Protein AF-M6G9Y7-F1 (afdb_monomer_lite)

Sequence (191 aa):
MKKIIELLIQGSPKQAFKDLWAASFPLTLGGLISSIMTGLDAIYLSHLSPNALNAITISSPYIGIVMSISAGLGTAISNSISRSTKSHHLRKELFASMTLTSIAMVVIGFLSYYSVEFIINSVGLHEDKSLKPILPYFEDYWYYLIPGQLLLVMFTVLLQILVAFGDTKINLILFKVCCINIILNPIFILG

Organism: NCBI:txid1001590

Structure (mmCIF, N/CA/C/O backbone):
data_AF-M6G9Y7-F1
#
_entry.id   AF-M6G9Y7-F1
#
loop_
_atom_site.group_PDB
_atom_site.id
_atom_site.type_symbol
_atom_site.label_atom_id
_atom_site.label_alt_id
_atom_site.label_comp_id
_atom_site.label_asym_id
_atom_site.label_entity_id
_atom_site.label_seq_id
_atom_site.pdbx_PDB_ins_code
_atom_site.Cartn_x
_atom_site.Cartn_y
_atom_site.Cartn_z
_atom_site.occupancy
_atom_site.B_iso_or_equiv
_atom_site.auth_seq_id
_atom_site.auth_comp_id
_atom_site.auth_asym_id
_atom_site.auth_atom_id
_atom_site.pdbx_PDB_model_num
ATOM 1 N N . MET A 1 1 ? -13.353 -10.391 19.517 1.00 54.94 1 MET A N 1
ATOM 2 C CA . MET A 1 1 ? -12.225 -10.612 20.454 1.00 54.94 1 MET A CA 1
ATOM 3 C C . MET A 1 1 ? -12.649 -10.740 21.916 1.00 54.94 1 MET A C 1
ATOM 5 O O . MET A 1 1 ? -12.393 -11.799 22.464 1.00 54.94 1 MET A O 1
ATOM 9 N N . LYS A 1 2 ? -13.337 -9.766 22.542 1.00 51.88 2 LYS A N 1
ATOM 10 C CA . LYS A 1 2 ? -13.750 -9.869 23.967 1.00 51.88 2 LYS A CA 1
ATOM 11 C C . LYS A 1 2 ? -14.479 -11.176 24.331 1.00 51.88 2 LYS A C 1
ATOM 13 O O . LYS A 1 2 ? -14.060 -11.854 25.254 1.00 51.88 2 LYS A O 1
ATOM 18 N N . LYS A 1 3 ? -15.467 -11.585 23.528 1.00 58.62 3 LYS A N 1
ATOM 19 C CA . LYS A 1 3 ? -16.227 -12.833 23.723 1.00 58.62 3 LYS A CA 1
ATOM 20 C C . LYS A 1 3 ? -15.370 -14.110 23.641 1.00 58.62 3 LYS A C 1
ATOM 22 O O . LYS A 1 3 ? -15.604 -15.056 24.373 1.00 58.62 3 LYS A O 1
ATOM 27 N N . ILE A 1 4 ? -14.353 -14.128 22.775 1.00 57.25 4 ILE A N 1
ATOM 28 C CA . ILE A 1 4 ? -13.439 -15.275 22.612 1.00 57.25 4 ILE A CA 1
ATOM 29 C C . ILE A 1 4 ? -12.509 -15.382 23.829 1.00 57.25 4 ILE A C 1
ATOM 31 O O . ILE A 1 4 ? -12.271 -16.476 24.328 1.00 57.25 4 ILE A O 1
ATOM 35 N N . ILE A 1 5 ? -12.031 -14.241 24.336 1.00 60.47 5 ILE A N 1
ATOM 36 C CA . ILE A 1 5 ? -11.210 -14.170 25.552 1.00 60.47 5 ILE A CA 1
ATOM 37 C C . ILE A 1 5 ? -12.025 -14.628 26.771 1.00 60.47 5 ILE A C 1
ATOM 39 O O . ILE A 1 5 ? -11.538 -15.429 27.560 1.00 60.47 5 ILE A O 1
ATOM 43 N N . GLU A 1 6 ? -13.287 -14.204 26.886 1.00 59.59 6 GLU A N 1
ATOM 44 C CA . GLU A 1 6 ? -14.199 -14.671 27.940 1.00 59.59 6 GLU A CA 1
ATOM 45 C C . GLU A 1 6 ? -14.453 -16.187 27.869 1.00 59.59 6 GLU A C 1
ATOM 47 O O . GLU A 1 6 ? -14.408 -16.852 28.899 1.00 59.59 6 GLU A O 1
ATOM 52 N N . LEU A 1 7 ? -14.635 -16.762 26.673 1.00 56.84 7 LEU A N 1
ATOM 53 C CA . LEU A 1 7 ? -14.837 -18.209 26.494 1.00 56.84 7 LEU A CA 1
ATOM 54 C C . LEU A 1 7 ? -13.589 -19.047 26.827 1.00 56.84 7 LEU A C 1
ATOM 56 O O . LEU A 1 7 ? -13.723 -20.163 27.341 1.00 56.84 7 LEU A O 1
ATOM 60 N N . LEU A 1 8 ? -12.390 -18.514 26.561 1.00 58.16 8 LEU A N 1
ATOM 61 C CA . LEU A 1 8 ? -11.115 -19.135 26.941 1.00 58.16 8 LEU A CA 1
ATOM 62 C C . LEU A 1 8 ? -10.896 -19.097 28.460 1.00 58.16 8 LEU A C 1
ATOM 64 O O . LEU A 1 8 ? -10.417 -20.077 29.024 1.00 58.16 8 LEU A O 1
ATOM 68 N N . ILE A 1 9 ? -11.297 -18.008 29.122 1.00 63.25 9 ILE A N 1
ATOM 69 C CA . ILE A 1 9 ? -11.225 -17.864 30.585 1.00 63.25 9 ILE A CA 1
ATOM 70 C C . ILE A 1 9 ? -12.285 -18.736 31.285 1.00 63.25 9 ILE A C 1
ATOM 72 O O . ILE A 1 9 ? -12.017 -19.288 32.348 1.00 63.25 9 ILE A O 1
ATOM 76 N N . GLN A 1 10 ? -13.467 -18.917 30.685 1.00 68.81 10 GLN A N 1
ATOM 77 C CA . GLN A 1 10 ? -14.566 -19.729 31.234 1.00 68.81 10 GLN A CA 1
ATOM 78 C C . GLN A 1 10 ? -14.436 -21.245 30.974 1.00 68.81 10 GLN A C 1
ATOM 80 O O . GLN A 1 10 ? -15.342 -22.001 31.316 1.00 68.81 10 GLN A O 1
ATOM 85 N N . GLY A 1 11 ? -13.332 -21.720 30.383 1.00 58.44 11 GLY A N 1
ATOM 86 C CA . GLY A 1 11 ? -13.066 -23.158 30.249 1.00 58.44 11 GLY A CA 1
ATOM 87 C C . GLY A 1 11 ? -13.883 -23.877 29.167 1.00 58.44 11 GLY A C 1
ATOM 88 O O . GLY A 1 11 ? -14.097 -25.084 29.267 1.00 58.44 11 GLY A O 1
ATOM 89 N N . SER A 1 12 ? -14.306 -23.179 28.104 1.00 68.25 12 SER A N 1
ATOM 90 C CA . SER A 1 12 ? -15.025 -23.770 26.955 1.00 68.25 12 SER A CA 1
ATOM 91 C C . SER A 1 12 ? -14.171 -23.798 25.665 1.00 68.25 12 SER A C 1
ATOM 93 O O . SER A 1 12 ? -14.537 -23.212 24.640 1.00 68.25 12 SER A O 1
ATOM 95 N N . PRO A 1 13 ? -13.020 -24.506 25.655 1.00 73.31 13 PRO A N 1
ATOM 96 C CA . PRO A 1 13 ? -12.017 -24.422 24.586 1.00 73.31 13 PRO A CA 1
ATOM 97 C C . PRO A 1 13 ? -12.552 -24.832 23.208 1.00 73.31 13 PRO A C 1
ATOM 99 O O . PRO A 1 13 ? -12.151 -24.255 22.200 1.00 73.31 13 PRO A O 1
ATOM 102 N N . LYS A 1 14 ? -13.512 -25.767 23.142 1.00 77.38 14 LYS A N 1
ATOM 103 C CA . LYS A 1 14 ? -14.169 -26.157 21.879 1.00 77.38 14 LYS A CA 1
ATOM 104 C C . LYS A 1 14 ? -14.931 -25.001 21.225 1.00 77.38 14 LYS A C 1
ATOM 106 O O . LYS A 1 14 ? -14.929 -24.890 20.002 1.00 77.38 14 LYS A O 1
ATOM 111 N N . GLN A 1 15 ? -15.584 -24.155 22.021 1.00 75.94 15 GLN A N 1
ATOM 112 C CA . GLN A 1 15 ? -16.396 -23.050 21.512 1.00 75.94 15 GLN A CA 1
ATOM 113 C C . GLN A 1 15 ? -15.514 -21.878 21.083 1.00 75.94 15 GLN A C 1
ATOM 115 O O . GLN A 1 15 ? -15.695 -21.345 19.992 1.00 75.94 15 GLN A O 1
ATOM 120 N N . ALA A 1 16 ? -14.482 -21.569 21.875 1.00 76.50 16 ALA A N 1
ATOM 121 C CA . ALA A 1 16 ? -13.452 -20.608 21.495 1.00 76.50 16 ALA A CA 1
ATOM 122 C C . ALA A 1 16 ? -12.720 -21.018 20.204 1.00 76.50 16 ALA A C 1
ATOM 124 O O . ALA A 1 16 ? -12.514 -20.177 19.332 1.00 76.50 16 ALA A O 1
ATOM 125 N N . PHE A 1 17 ? -12.381 -22.304 20.043 1.00 82.44 17 PHE A N 1
ATOM 126 C CA . PHE A 1 17 ? -11.767 -22.823 18.817 1.00 82.44 17 PHE A CA 1
ATOM 127 C C . PHE A 1 17 ? -12.696 -22.685 17.605 1.00 82.44 17 PHE A C 1
ATOM 129 O O . PHE A 1 17 ? -12.258 -22.246 16.546 1.00 82.44 17 PHE A O 1
ATOM 136 N N . LYS A 1 18 ? -13.986 -23.010 17.759 1.00 82.31 18 LYS A N 1
ATOM 137 C CA . LYS A 1 18 ? -14.981 -22.857 16.688 1.00 82.31 18 LYS A CA 1
ATOM 138 C C . LYS A 1 18 ? -15.143 -21.394 16.264 1.00 82.31 18 LYS A C 1
ATOM 140 O O . LYS A 1 18 ? -15.180 -21.121 15.068 1.00 82.31 18 LYS A O 1
ATOM 145 N N . ASP A 1 19 ? -15.197 -20.469 17.220 1.00 77.62 19 ASP A N 1
ATOM 146 C CA . ASP A 1 19 ? -15.319 -19.031 16.949 1.00 77.62 19 ASP A CA 1
ATOM 147 C C . ASP A 1 19 ? -14.047 -18.460 16.301 1.00 77.62 19 ASP A C 1
ATOM 149 O O . ASP A 1 19 ? -14.135 -17.657 15.371 1.00 77.62 19 ASP A O 1
ATOM 153 N N . LEU A 1 20 ? -12.864 -18.903 16.745 1.00 81.00 20 LEU A N 1
ATOM 154 C CA . LEU A 1 20 ? -11.585 -18.584 16.103 1.00 81.00 20 LEU A CA 1
ATOM 155 C C . LEU A 1 20 ? -11.550 -19.094 14.666 1.00 81.00 20 LEU A C 1
ATOM 157 O O . LEU A 1 20 ? -11.252 -18.325 13.761 1.00 81.00 20 LEU A O 1
ATOM 161 N N . TRP A 1 21 ? -11.912 -20.356 14.436 1.00 83.62 21 TRP A N 1
ATOM 162 C CA . TRP A 1 21 ? -11.929 -20.935 13.095 1.00 83.62 21 TRP A CA 1
ATOM 163 C C . TRP A 1 21 ? -12.908 -20.204 12.174 1.00 83.62 21 TRP A C 1
ATOM 165 O O . TRP A 1 21 ? -12.560 -19.866 11.046 1.00 83.62 21 TRP A O 1
ATOM 175 N N . ALA A 1 22 ? -14.114 -19.900 12.662 1.00 79.62 22 ALA A N 1
ATOM 176 C CA . ALA A 1 22 ? -15.118 -19.159 11.904 1.00 79.62 22 ALA A CA 1
ATOM 177 C C . ALA A 1 22 ? -14.670 -17.728 11.555 1.00 79.62 22 ALA A C 1
ATOM 179 O O . ALA A 1 22 ? -15.073 -17.208 10.517 1.00 79.62 22 ALA A O 1
ATOM 180 N N . ALA A 1 23 ? -13.836 -17.099 12.390 1.00 75.06 23 ALA A N 1
ATOM 181 C CA . ALA A 1 23 ? -13.287 -15.768 12.134 1.00 75.06 23 ALA A CA 1
ATOM 182 C C . ALA A 1 23 ? -12.028 -15.794 11.246 1.00 75.06 23 ALA A C 1
ATOM 184 O O . ALA A 1 23 ? -11.875 -14.948 10.366 1.00 75.06 23 ALA A O 1
ATOM 185 N N . SER A 1 24 ? -11.128 -16.754 11.462 1.00 77.56 24 SER A N 1
ATOM 186 C CA . SER A 1 24 ? -9.853 -16.863 10.748 1.00 77.56 24 SER A CA 1
ATOM 187 C C . SER A 1 24 ? -10.012 -17.444 9.347 1.00 77.56 24 SER A C 1
ATOM 189 O O . SER A 1 24 ? -9.332 -16.991 8.434 1.00 77.56 24 SER A O 1
ATOM 191 N N . PHE A 1 25 ? -10.923 -18.400 9.144 1.00 81.62 25 PHE A N 1
ATOM 192 C CA . PHE A 1 25 ? -11.089 -19.062 7.848 1.00 81.62 25 PHE A CA 1
ATOM 193 C C . PHE A 1 25 ? -11.440 -18.086 6.707 1.00 81.62 25 PHE A C 1
ATOM 195 O O . PHE A 1 25 ? -10.743 -18.113 5.692 1.00 81.62 25 PHE A O 1
ATOM 202 N N . PRO A 1 26 ? -12.422 -17.169 6.849 1.00 77.88 26 PRO A N 1
ATOM 203 C CA . PRO A 1 26 ? -12.709 -16.176 5.814 1.00 77.88 26 PRO A CA 1
ATOM 204 C C . PRO A 1 26 ? -11.535 -15.228 5.560 1.00 77.88 26 PRO A C 1
ATOM 206 O O . PRO A 1 26 ? -11.274 -14.871 4.414 1.00 77.88 26 PRO A O 1
ATOM 209 N N . LEU A 1 27 ? -10.814 -14.839 6.617 1.00 77.38 27 LEU A N 1
ATOM 210 C CA . LEU A 1 27 ? -9.670 -13.933 6.519 1.00 77.38 27 LEU A CA 1
ATOM 211 C C . LEU A 1 27 ? -8.528 -14.572 5.720 1.00 77.38 27 LEU A C 1
ATOM 213 O O . LEU A 1 27 ? -8.004 -13.966 4.788 1.00 77.38 27 LEU A O 1
ATOM 217 N N . THR A 1 28 ? -8.174 -15.813 6.056 1.00 83.44 28 THR A N 1
ATOM 218 C CA . THR A 1 28 ? -7.141 -16.572 5.344 1.00 83.44 28 THR A CA 1
ATOM 219 C C . THR A 1 28 ? -7.553 -16.846 3.902 1.00 83.44 28 THR A C 1
ATOM 221 O O . THR A 1 28 ? -6.743 -16.659 3.000 1.00 83.44 28 THR A O 1
ATOM 224 N N . LEU A 1 29 ? -8.811 -17.233 3.664 1.00 81.69 29 LEU A N 1
ATOM 225 C CA . LEU A 1 29 ? -9.318 -17.478 2.314 1.00 81.69 29 LEU A CA 1
ATOM 226 C C . LEU A 1 29 ? -9.278 -16.208 1.453 1.00 81.69 29 LEU A C 1
ATOM 228 O O . LEU A 1 29 ? -8.850 -16.269 0.304 1.00 81.69 29 LEU A O 1
ATOM 232 N N . GLY A 1 30 ? -9.659 -15.057 2.013 1.00 79.06 30 GLY A N 1
ATOM 233 C CA . GLY A 1 30 ? -9.548 -13.765 1.335 1.00 79.06 30 GLY A CA 1
ATOM 234 C C . GLY A 1 30 ? -8.102 -13.423 0.968 1.00 79.06 30 GLY A C 1
ATOM 235 O O . GLY A 1 30 ? -7.840 -13.020 -0.163 1.00 79.06 30 GLY A O 1
ATOM 236 N N . GLY A 1 31 ? -7.158 -13.662 1.884 1.00 83.75 31 GLY A N 1
ATOM 237 C CA . GLY A 1 31 ? -5.727 -13.503 1.614 1.00 83.75 31 GLY A CA 1
ATOM 238 C C . GLY A 1 31 ? -5.235 -14.405 0.479 1.00 83.75 31 GLY A C 1
ATOM 239 O O . GLY A 1 31 ? -4.568 -13.926 -0.431 1.00 83.75 31 GLY A O 1
ATOM 240 N N . LEU A 1 32 ? -5.628 -15.684 0.481 1.00 82.62 32 LEU A N 1
ATOM 241 C CA . LEU A 1 32 ? -5.270 -16.636 -0.577 1.00 82.62 32 LEU A CA 1
ATOM 242 C C . LEU A 1 32 ? -5.816 -16.214 -1.943 1.00 82.62 32 LEU A C 1
ATOM 244 O O . LEU A 1 32 ? -5.074 -16.216 -2.921 1.00 82.62 32 LEU A O 1
ATOM 248 N N . ILE A 1 33 ? -7.092 -15.822 -2.010 1.00 81.81 33 ILE A N 1
ATOM 249 C CA . ILE A 1 33 ? -7.707 -15.332 -3.251 1.00 81.81 33 ILE A CA 1
ATOM 250 C C . ILE A 1 33 ? -6.960 -14.094 -3.748 1.00 81.81 33 ILE A C 1
ATOM 252 O O . ILE A 1 33 ? -6.601 -14.038 -4.920 1.00 81.81 33 ILE A O 1
ATOM 256 N N . SER A 1 34 ? -6.665 -13.141 -2.859 1.00 80.81 34 SER A N 1
ATOM 257 C CA . SER A 1 34 ? -5.896 -11.945 -3.207 1.00 80.81 34 SER A CA 1
ATOM 258 C C . SER A 1 34 ? -4.516 -12.298 -3.763 1.00 80.81 34 SER A C 1
ATOM 260 O O . SER A 1 34 ? -4.127 -11.750 -4.788 1.00 80.81 34 SER A O 1
ATOM 262 N N . SER A 1 35 ? -3.790 -13.230 -3.138 1.00 83.81 35 SER A N 1
ATOM 263 C CA . SER A 1 35 ? -2.478 -13.668 -3.626 1.00 83.81 35 SER A CA 1
ATOM 264 C C . SER A 1 35 ? -2.558 -14.341 -4.997 1.00 83.81 35 SER A C 1
ATOM 266 O O . SER A 1 35 ? -1.695 -14.100 -5.839 1.00 83.81 35 SER A O 1
ATOM 268 N N . ILE A 1 36 ? -3.596 -15.149 -5.246 1.00 85.12 36 ILE A N 1
ATOM 269 C CA . ILE A 1 36 ? -3.826 -15.762 -6.562 1.00 85.12 36 ILE A CA 1
ATOM 270 C C . ILE A 1 36 ? -4.098 -14.679 -7.609 1.00 85.12 36 ILE A C 1
ATOM 272 O O . ILE A 1 36 ? -3.495 -14.720 -8.677 1.00 85.12 36 ILE A O 1
ATOM 276 N N . MET A 1 37 ? -4.959 -13.703 -7.305 1.00 81.62 37 MET A N 1
ATOM 277 C CA . MET A 1 37 ? -5.270 -12.602 -8.227 1.00 81.62 37 MET A CA 1
ATOM 278 C C . MET A 1 37 ? -4.017 -11.802 -8.583 1.00 81.62 37 MET A C 1
ATOM 280 O O . MET A 1 37 ? -3.717 -11.641 -9.760 1.00 81.62 37 MET A O 1
ATOM 284 N N . THR A 1 38 ? -3.218 -11.410 -7.589 1.00 82.75 38 THR A N 1
ATOM 285 C CA . THR A 1 38 ? -1.959 -10.693 -7.833 1.00 82.75 38 THR A CA 1
ATOM 286 C C . THR A 1 38 ? -0.970 -11.521 -8.659 1.00 82.75 38 THR A C 1
ATOM 288 O O . THR A 1 38 ? -0.269 -10.978 -9.510 1.00 82.75 38 THR A O 1
ATOM 291 N N . GLY A 1 39 ? -0.922 -12.841 -8.449 1.00 84.06 39 GLY A N 1
ATOM 292 C CA . GLY A 1 39 ? -0.116 -13.741 -9.274 1.00 84.06 39 GLY A CA 1
ATOM 293 C C . GLY A 1 39 ? -0.584 -13.787 -10.731 1.00 84.06 39 GLY A C 1
ATOM 294 O O . GLY A 1 39 ? 0.242 -13.735 -11.638 1.00 84.06 39 GLY A O 1
ATOM 295 N N . LEU A 1 40 ? -1.897 -13.841 -10.963 1.00 83.62 40 LEU A N 1
ATOM 296 C CA . LEU A 1 40 ? -2.466 -13.800 -12.312 1.00 83.62 40 LEU A CA 1
ATOM 297 C C . LEU A 1 40 ? -2.186 -12.465 -13.005 1.00 83.62 40 LEU A C 1
ATOM 299 O O . LEU A 1 40 ? -1.767 -12.476 -14.159 1.00 83.62 40 LEU A O 1
ATOM 303 N N . ASP A 1 41 ? -2.339 -11.340 -12.305 1.00 81.75 41 ASP A N 1
ATOM 304 C CA . ASP A 1 41 ? -2.031 -10.011 -12.849 1.00 81.75 41 ASP A CA 1
ATOM 305 C C . ASP A 1 41 ? -0.562 -9.924 -13.289 1.00 81.75 41 ASP A C 1
ATOM 307 O O . ASP A 1 41 ? -0.259 -9.462 -14.390 1.00 81.75 41 ASP A O 1
ATOM 311 N N . ALA A 1 42 ? 0.354 -10.439 -12.462 1.00 83.00 42 ALA A N 1
ATOM 312 C CA . ALA A 1 42 ? 1.775 -10.493 -12.785 1.00 83.00 42 ALA A CA 1
ATOM 313 C C . ALA A 1 42 ? 2.065 -11.392 -13.997 1.00 83.00 42 ALA A C 1
ATOM 315 O O . ALA A 1 42 ? 2.872 -11.021 -14.848 1.00 83.00 42 ALA A O 1
ATOM 316 N N . ILE A 1 43 ? 1.397 -12.546 -14.108 1.00 84.56 43 ILE A N 1
ATOM 317 C CA . ILE A 1 43 ? 1.529 -13.445 -15.264 1.00 84.56 43 ILE A CA 1
ATOM 318 C C . ILE A 1 43 ? 1.044 -12.746 -16.535 1.00 84.56 43 ILE A C 1
ATOM 320 O O . ILE A 1 43 ? 1.786 -12.702 -17.517 1.00 84.56 43 ILE A O 1
ATOM 324 N N . TYR A 1 44 ? -0.154 -12.160 -16.527 1.00 82.62 44 TYR A N 1
ATOM 325 C CA . TYR A 1 44 ? -0.680 -11.465 -17.701 1.00 82.62 44 TYR A CA 1
ATOM 326 C C . TYR A 1 44 ? 0.221 -10.301 -18.121 1.00 82.62 44 TYR A C 1
ATOM 328 O O . TYR A 1 44 ? 0.558 -10.180 -19.300 1.00 82.62 44 TYR A O 1
ATOM 336 N N . LEU A 1 45 ? 0.700 -9.507 -17.162 1.00 83.12 45 LEU A N 1
ATOM 337 C CA . LEU A 1 45 ? 1.639 -8.427 -17.444 1.00 83.12 45 LEU A CA 1
ATOM 338 C C . LEU A 1 45 ? 2.979 -8.941 -17.990 1.00 83.12 45 LEU A C 1
ATOM 340 O O . LEU A 1 45 ? 3.538 -8.333 -18.901 1.00 83.12 45 LEU A O 1
ATOM 344 N N . SER A 1 46 ? 3.476 -10.077 -17.488 1.00 83.69 46 SER A N 1
ATOM 345 C CA . SER A 1 46 ? 4.712 -10.698 -17.982 1.00 83.69 46 SER A CA 1
ATOM 346 C C . SER A 1 46 ? 4.617 -11.112 -19.452 1.00 83.69 46 SER A C 1
ATOM 348 O O . SER A 1 46 ? 5.604 -11.012 -20.180 1.00 83.69 46 SER A O 1
ATOM 350 N N . HIS A 1 47 ? 3.427 -11.534 -19.895 1.00 83.75 47 HIS A N 1
ATOM 351 C CA . HIS A 1 47 ? 3.167 -11.890 -21.287 1.00 83.75 47 HIS A CA 1
ATOM 352 C C . HIS A 1 47 ? 3.087 -10.661 -22.201 1.00 83.75 47 HIS A C 1
ATOM 354 O O . HIS A 1 47 ? 3.459 -10.761 -23.368 1.00 83.75 47 HIS A O 1
ATOM 360 N N . LEU A 1 48 ? 2.632 -9.515 -21.683 1.00 83.56 48 LEU A N 1
ATOM 361 C CA . LEU A 1 48 ? 2.565 -8.247 -22.419 1.00 83.56 48 LEU A CA 1
ATOM 362 C C . LEU A 1 48 ? 3.941 -7.580 -22.538 1.00 83.56 48 LEU A C 1
ATOM 364 O O . LEU A 1 48 ? 4.350 -7.184 -23.628 1.00 83.56 48 LEU A O 1
ATOM 368 N N . SER A 1 49 ? 4.659 -7.440 -21.421 1.00 86.44 49 SER A N 1
ATOM 369 C CA . SER A 1 49 ? 5.992 -6.837 -21.384 1.00 86.44 49 SER A CA 1
ATOM 370 C C . SER A 1 49 ? 6.770 -7.288 -20.140 1.00 86.44 49 SER A C 1
ATOM 372 O O . SER A 1 49 ? 6.472 -6.844 -19.025 1.00 86.44 49 SER A O 1
ATOM 374 N N . PRO A 1 50 ? 7.836 -8.097 -20.303 1.00 88.25 50 PRO A N 1
ATOM 375 C CA . PRO A 1 50 ? 8.732 -8.453 -19.202 1.00 88.25 50 PRO A CA 1
ATOM 376 C C . PRO A 1 50 ? 9.359 -7.228 -18.519 1.00 88.25 50 PRO A C 1
ATOM 378 O O . PRO A 1 50 ? 9.568 -7.224 -17.308 1.00 88.25 50 PRO A O 1
ATOM 381 N N . ASN A 1 51 ? 9.608 -6.154 -19.279 1.00 89.25 51 ASN A N 1
ATOM 382 C CA . ASN A 1 51 ? 10.152 -4.908 -18.738 1.00 89.25 51 ASN A CA 1
ATOM 383 C C . ASN A 1 51 ? 9.138 -4.186 -17.839 1.00 89.25 51 ASN A C 1
ATOM 385 O O . ASN A 1 51 ? 9.529 -3.652 -16.802 1.00 89.25 51 ASN A O 1
ATOM 389 N N . ALA A 1 52 ? 7.845 -4.219 -18.181 1.00 87.06 52 ALA A N 1
ATOM 390 C CA . ALA A 1 52 ? 6.792 -3.655 -17.336 1.00 87.06 52 ALA A CA 1
ATOM 391 C C . ALA A 1 52 ? 6.643 -4.434 -16.019 1.00 87.06 52 ALA A C 1
ATOM 393 O O . ALA A 1 52 ? 6.532 -3.830 -14.952 1.00 87.06 52 ALA A O 1
ATOM 394 N N . LEU A 1 53 ? 6.720 -5.770 -16.062 1.00 89.81 53 LEU A N 1
ATOM 395 C CA . LEU A 1 53 ? 6.716 -6.585 -14.842 1.00 89.81 53 LEU A CA 1
ATOM 396 C C . LEU A 1 53 ? 7.917 -6.262 -13.936 1.00 89.81 53 LEU A C 1
ATOM 398 O O . LEU A 1 53 ? 7.768 -6.135 -12.716 1.00 89.81 53 LEU A O 1
ATOM 402 N N . ASN A 1 54 ? 9.106 -6.110 -14.521 1.00 91.06 54 ASN A N 1
ATOM 403 C CA . ASN A 1 54 ? 10.305 -5.762 -13.763 1.00 91.06 54 ASN A CA 1
ATOM 404 C C . ASN A 1 54 ? 10.183 -4.377 -13.116 1.00 91.06 54 ASN A C 1
ATOM 406 O O . ASN A 1 54 ? 10.563 -4.225 -11.956 1.00 91.06 54 ASN A O 1
ATOM 410 N N . ALA A 1 55 ? 9.594 -3.397 -13.809 1.00 91.50 55 ALA A N 1
ATOM 411 C CA . ALA A 1 55 ? 9.316 -2.078 -13.244 1.00 91.50 55 ALA A CA 1
ATOM 412 C C . ALA A 1 55 ? 8.441 -2.167 -11.978 1.00 91.50 55 ALA A C 1
ATOM 414 O O . ALA A 1 55 ? 8.824 -1.638 -10.933 1.00 91.50 55 ALA A O 1
ATOM 415 N N . ILE A 1 56 ? 7.331 -2.916 -12.023 1.00 90.75 56 ILE A N 1
ATOM 416 C CA . ILE A 1 56 ? 6.466 -3.132 -10.847 1.00 90.75 56 ILE A CA 1
ATOM 417 C C . ILE A 1 56 ? 7.228 -3.830 -9.717 1.00 90.75 56 ILE A C 1
ATOM 419 O O . ILE A 1 56 ? 7.099 -3.458 -8.547 1.00 90.75 56 ILE A O 1
ATOM 423 N N . THR A 1 57 ? 8.039 -4.832 -10.057 1.00 91.06 57 THR A N 1
ATOM 424 C CA . THR A 1 57 ? 8.832 -5.587 -9.079 1.00 91.06 57 THR A CA 1
ATOM 425 C C . THR A 1 57 ? 9.822 -4.677 -8.352 1.00 91.06 57 THR A C 1
ATOM 427 O O . THR A 1 57 ? 9.911 -4.739 -7.124 1.00 91.06 57 THR A O 1
ATOM 430 N N . ILE A 1 58 ? 10.496 -3.779 -9.077 1.00 92.31 58 ILE A N 1
ATOM 431 C CA . ILE A 1 58 ? 11.412 -2.782 -8.504 1.00 92.31 58 ILE A CA 1
ATOM 432 C C . ILE A 1 58 ? 10.664 -1.815 -7.572 1.00 92.31 58 ILE A C 1
ATOM 434 O O . ILE A 1 58 ? 11.179 -1.465 -6.510 1.00 92.31 58 ILE A O 1
ATOM 438 N N . SER A 1 59 ? 9.433 -1.420 -7.908 1.00 92.94 59 SER A N 1
ATOM 439 C CA . SER A 1 59 ? 8.609 -0.551 -7.053 1.00 92.94 59 SER A CA 1
ATOM 440 C C . SER A 1 59 ? 8.006 -1.259 -5.829 1.00 92.94 59 SER A C 1
ATOM 442 O O . SER A 1 59 ? 7.548 -0.594 -4.897 1.00 92.94 59 SER A O 1
ATOM 444 N N . SER A 1 60 ? 7.979 -2.593 -5.799 1.00 90.81 60 SER A N 1
ATOM 445 C CA . SER A 1 60 ? 7.262 -3.361 -4.771 1.00 90.81 60 SER A CA 1
ATOM 446 C C . SER A 1 60 ? 7.717 -3.125 -3.318 1.00 90.81 60 SER A C 1
ATOM 448 O O . SER A 1 60 ? 6.834 -3.028 -2.457 1.00 90.81 60 SER A O 1
ATOM 450 N N . PRO A 1 61 ? 9.017 -2.941 -2.985 1.00 92.12 61 PRO A N 1
ATOM 451 C CA . PRO A 1 61 ? 9.425 -2.674 -1.604 1.00 92.12 61 PRO A CA 1
ATOM 452 C C . PRO A 1 61 ? 8.854 -1.350 -1.095 1.00 92.12 61 PRO A C 1
ATOM 454 O O . PRO A 1 61 ? 8.383 -1.253 0.038 1.00 92.12 61 PRO A O 1
ATOM 457 N N . TYR A 1 62 ? 8.839 -0.342 -1.966 1.00 93.62 62 TYR A N 1
ATOM 458 C CA . TYR A 1 62 ? 8.275 0.966 -1.677 1.00 93.62 62 TYR A CA 1
ATOM 459 C C . TYR A 1 62 ? 6.757 0.880 -1.432 1.00 93.62 62 TYR A C 1
ATOM 461 O O . TYR A 1 62 ? 6.263 1.378 -0.417 1.00 93.62 62 TYR A O 1
ATOM 469 N N . ILE A 1 63 ? 6.028 0.152 -2.286 1.00 92.75 63 ILE A N 1
ATOM 470 C CA . ILE A 1 63 ? 4.590 -0.111 -2.096 1.00 92.75 63 ILE A CA 1
ATOM 471 C C . ILE A 1 63 ? 4.341 -0.811 -0.751 1.00 92.75 63 ILE A C 1
ATOM 473 O O . ILE A 1 63 ? 3.425 -0.434 -0.018 1.00 92.75 63 ILE A O 1
ATOM 477 N N . GLY A 1 64 ? 5.176 -1.788 -0.388 1.00 91.75 64 GLY A N 1
ATOM 478 C CA . GLY A 1 64 ? 5.083 -2.501 0.889 1.00 91.75 64 GLY A CA 1
ATOM 479 C C . GLY A 1 64 ? 5.230 -1.588 2.113 1.00 91.75 64 GLY A C 1
ATOM 480 O O . GLY A 1 64 ? 4.491 -1.742 3.093 1.00 91.75 64 GLY A O 1
ATOM 481 N N . ILE A 1 65 ? 6.126 -0.598 2.053 1.00 94.31 65 ILE A N 1
ATOM 482 C CA . ILE A 1 65 ? 6.297 0.406 3.118 1.00 94.31 65 ILE A CA 1
ATOM 483 C C . ILE A 1 65 ? 5.022 1.244 3.267 1.00 94.31 65 ILE A C 1
ATOM 485 O O . ILE A 1 65 ? 4.493 1.373 4.375 1.00 94.31 65 ILE A O 1
ATOM 489 N N . VAL A 1 66 ? 4.487 1.766 2.161 1.00 94.69 66 VAL A N 1
ATOM 490 C CA . VAL A 1 66 ? 3.267 2.592 2.172 1.00 94.69 66 VAL A CA 1
ATOM 491 C C . VAL A 1 66 ? 2.063 1.798 2.684 1.00 94.69 66 VAL A C 1
ATOM 493 O O . VAL A 1 66 ? 1.314 2.292 3.531 1.00 94.69 66 VAL A O 1
ATOM 496 N N . MET A 1 67 ? 1.913 0.548 2.242 1.00 92.12 67 MET A N 1
ATOM 497 C CA . MET A 1 67 ? 0.871 -0.368 2.718 1.00 92.12 67 MET A CA 1
ATOM 498 C C . MET A 1 67 ? 0.966 -0.606 4.228 1.00 92.12 67 MET A C 1
ATOM 500 O O . MET A 1 67 ? -0.045 -0.548 4.929 1.00 92.12 67 MET A O 1
ATOM 504 N N . SER A 1 68 ? 2.178 -0.811 4.747 1.00 94.19 68 SER A N 1
ATOM 505 C CA . SER A 1 68 ? 2.412 -1.025 6.181 1.00 94.19 68 SER A CA 1
ATOM 506 C C . SER A 1 68 ? 2.017 0.200 7.011 1.00 94.19 68 SER A C 1
ATOM 508 O O . SER A 1 68 ? 1.336 0.070 8.032 1.00 94.19 68 SER A O 1
ATOM 510 N N . ILE A 1 69 ? 2.382 1.401 6.549 1.00 94.69 69 ILE A N 1
ATOM 511 C CA . ILE A 1 69 ? 2.006 2.668 7.194 1.00 94.69 69 ILE A CA 1
ATOM 512 C C . ILE A 1 69 ? 0.485 2.850 7.168 1.00 94.69 69 ILE A C 1
ATOM 514 O O . ILE A 1 69 ? -0.119 3.174 8.192 1.00 94.69 69 ILE A O 1
ATOM 518 N N . SER A 1 70 ? -0.143 2.611 6.016 1.00 93.81 70 SER A N 1
ATOM 519 C CA . SER A 1 70 ? -1.590 2.743 5.845 1.00 93.81 70 SER A CA 1
ATOM 520 C C . SER A 1 70 ? -2.372 1.795 6.757 1.00 93.81 70 SER A C 1
ATOM 522 O O . SER A 1 70 ? -3.294 2.223 7.457 1.00 93.81 70 SER A O 1
ATOM 524 N N . ALA A 1 71 ? -1.962 0.526 6.823 1.00 91.06 71 ALA A N 1
ATOM 525 C CA . ALA A 1 71 ? -2.567 -0.468 7.701 1.00 91.06 71 ALA A CA 1
ATOM 526 C C . ALA A 1 71 ? -2.398 -0.102 9.186 1.00 91.06 71 ALA A C 1
ATOM 528 O O . ALA A 1 71 ? -3.351 -0.218 9.967 1.00 91.06 71 ALA A O 1
ATOM 529 N N . GLY A 1 72 ? -1.212 0.384 9.574 1.00 93.69 72 GLY A N 1
ATOM 530 C CA . GLY A 1 72 ? -0.929 0.860 10.929 1.00 93.69 72 GLY A CA 1
ATOM 531 C C . GLY A 1 72 ? -1.808 2.048 11.328 1.00 93.69 72 GLY A C 1
ATOM 532 O O . GLY A 1 72 ? -2.470 2.002 12.369 1.00 93.69 72 GLY A O 1
ATOM 533 N N . LEU A 1 73 ? -1.882 3.074 10.473 1.00 94.62 73 LEU A N 1
ATOM 534 C CA . LEU A 1 73 ? -2.743 4.245 10.668 1.00 94.62 73 LEU A CA 1
ATOM 535 C C . LEU A 1 73 ? -4.216 3.852 10.773 1.00 94.62 73 LEU A C 1
ATOM 537 O O . LEU A 1 73 ? -4.884 4.230 11.736 1.00 94.62 73 LEU A O 1
ATOM 541 N N . GLY A 1 74 ? -4.715 3.055 9.826 1.00 92.88 74 GLY A N 1
ATOM 542 C CA . GLY A 1 74 ? -6.105 2.606 9.815 1.00 92.88 74 GLY A CA 1
ATOM 543 C C . GLY A 1 74 ? -6.478 1.833 11.083 1.00 92.88 74 GLY A C 1
ATOM 544 O O . GLY A 1 74 ? -7.516 2.097 11.689 1.00 92.88 74 GLY A O 1
ATOM 545 N N . THR A 1 75 ? -5.600 0.940 11.548 1.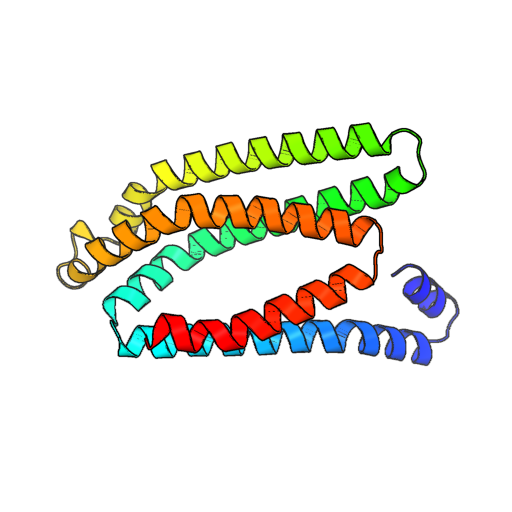00 91.12 75 THR A N 1
ATOM 546 C CA . THR A 1 75 ? -5.818 0.166 12.782 1.00 91.12 75 THR A CA 1
ATOM 547 C C . THR A 1 75 ? -5.812 1.058 14.027 1.00 91.12 75 THR A C 1
ATOM 549 O O . THR A 1 75 ? -6.672 0.913 14.900 1.00 91.12 75 THR A O 1
ATOM 552 N N . ALA A 1 76 ? -4.873 2.005 14.120 1.00 91.31 76 ALA A N 1
ATOM 553 C CA . ALA A 1 76 ? -4.799 2.947 15.237 1.00 91.31 76 ALA A CA 1
ATOM 554 C C . ALA A 1 76 ? -6.048 3.843 15.312 1.00 91.31 76 ALA A C 1
ATOM 556 O O . ALA A 1 76 ? -6.652 3.984 16.379 1.00 91.31 76 ALA A O 1
ATOM 557 N N . ILE A 1 77 ? -6.477 4.378 14.166 1.00 92.12 77 ILE A N 1
ATOM 558 C CA . ILE A 1 77 ? -7.672 5.217 14.031 1.00 92.12 77 ILE A CA 1
ATOM 559 C C . ILE A 1 77 ? -8.936 4.425 14.382 1.00 92.12 77 ILE A C 1
ATOM 561 O O . ILE A 1 77 ? -9.739 4.883 15.197 1.00 92.12 77 ILE A O 1
ATOM 565 N N . SER A 1 78 ? -9.092 3.213 13.842 1.00 89.81 78 SER A N 1
ATOM 566 C CA . SER A 1 78 ? -10.237 2.342 14.137 1.00 89.81 78 SER A CA 1
ATOM 567 C C . SER A 1 78 ? -10.363 2.048 15.633 1.00 89.81 78 SER A C 1
ATOM 569 O O . SER A 1 78 ? -11.450 2.152 16.209 1.00 89.81 78 SER A O 1
ATOM 571 N N . ASN A 1 79 ? -9.237 1.771 16.298 1.00 88.94 79 ASN A N 1
ATOM 572 C CA . ASN A 1 79 ? -9.197 1.546 17.740 1.00 88.94 79 ASN A CA 1
ATOM 573 C C . ASN A 1 79 ? -9.560 2.801 18.548 1.00 88.94 79 ASN A C 1
ATOM 575 O O . ASN A 1 79 ? -10.286 2.681 19.540 1.00 88.94 79 ASN A O 1
ATOM 579 N N . SER A 1 80 ? -9.082 3.987 18.146 1.00 89.31 80 SER A N 1
ATOM 580 C CA . SER A 1 80 ? -9.440 5.251 18.810 1.00 89.31 80 SER A CA 1
ATOM 581 C C . SER A 1 80 ? -10.936 5.542 18.671 1.00 89.31 80 SER A C 1
ATOM 583 O O . SER A 1 80 ? -11.640 5.770 19.660 1.00 89.31 80 SER A O 1
ATOM 585 N N . ILE A 1 81 ? -11.459 5.433 17.448 1.00 89.38 81 ILE A N 1
ATOM 586 C CA . ILE A 1 81 ? -12.863 5.714 17.141 1.00 89.38 81 ILE A CA 1
ATOM 587 C C . ILE A 1 81 ? -13.781 4.729 17.848 1.00 89.38 81 ILE A C 1
ATOM 589 O O . ILE A 1 81 ? -14.714 5.178 18.504 1.00 89.38 81 ILE A O 1
ATOM 593 N N . SER A 1 82 ? -13.480 3.428 17.820 1.00 86.19 82 SER A N 1
ATOM 594 C CA . SER A 1 82 ? -14.282 2.398 18.501 1.00 86.19 82 SER A CA 1
ATOM 595 C C . SER A 1 82 ? -14.454 2.670 20.003 1.00 86.19 82 SER A C 1
ATOM 597 O O . SER A 1 82 ? -15.477 2.320 20.596 1.00 86.19 82 SER A O 1
ATOM 599 N N . ARG A 1 83 ? -13.455 3.291 20.649 1.00 83.44 83 ARG A N 1
ATOM 600 C CA . ARG A 1 83 ? -13.538 3.709 22.060 1.00 83.44 83 ARG A CA 1
ATOM 601 C C . ARG A 1 83 ? -14.388 4.967 22.224 1.00 83.44 83 ARG A C 1
ATOM 603 O O . ARG A 1 83 ? -15.174 5.058 23.167 1.00 83.44 83 ARG A O 1
ATOM 610 N N . SER A 1 84 ? -14.261 5.907 21.295 1.00 83.38 84 SER A N 1
ATOM 611 C CA . SER A 1 84 ? -14.950 7.199 21.321 1.00 83.38 84 SER A CA 1
ATOM 612 C C . SER A 1 84 ? -16.374 7.173 20.764 1.00 83.38 84 SER A C 1
ATOM 614 O O . SER A 1 84 ? -17.116 8.122 20.995 1.00 83.38 84 SER A O 1
ATOM 616 N N . THR A 1 85 ? -16.821 6.091 20.118 1.00 73.25 85 THR A N 1
ATOM 617 C CA . THR A 1 85 ? -18.218 5.920 19.667 1.00 73.25 85 THR A CA 1
ATOM 618 C C . THR A 1 85 ? -19.222 6.029 20.820 1.00 73.25 85 THR A C 1
ATOM 620 O O . THR A 1 85 ? -20.369 6.407 20.607 1.00 73.25 85 THR A O 1
ATOM 623 N N . LYS A 1 86 ? -18.799 5.737 22.058 1.00 68.56 86 LYS A N 1
ATOM 624 C CA . LYS A 1 86 ? -19.629 5.856 23.269 1.00 68.56 86 LYS A CA 1
ATOM 625 C C . LYS A 1 86 ? -19.480 7.200 23.996 1.00 68.56 86 LYS A C 1
ATOM 627 O O . LYS A 1 86 ? -20.073 7.369 25.057 1.00 68.56 86 LYS A O 1
ATOM 632 N N . SER A 1 87 ? -18.675 8.131 23.476 1.00 71.25 87 SER A N 1
ATOM 633 C CA . SER A 1 87 ? -18.364 9.413 24.118 1.00 71.25 87 SER A CA 1
ATOM 634 C C . SER A 1 87 ? -18.860 10.607 23.296 1.00 71.25 87 SER A C 1
ATOM 636 O O . SER A 1 87 ? -19.056 10.528 22.084 1.00 71.25 87 SER A O 1
ATOM 638 N N . HIS A 1 88 ? -18.999 11.767 23.944 1.00 70.06 88 HIS A N 1
ATOM 639 C CA . HIS A 1 88 ? -19.399 13.019 23.287 1.00 70.06 88 HIS A CA 1
ATOM 640 C C . HIS A 1 88 ? -18.303 13.604 22.362 1.00 70.06 88 HIS A C 1
ATOM 642 O O . HIS A 1 88 ? -18.466 14.694 21.809 1.00 70.06 88 HIS A O 1
ATOM 648 N N . HIS A 1 89 ? -17.165 12.913 22.205 1.00 83.38 89 HIS A N 1
ATOM 649 C CA . HIS A 1 89 ? -15.972 13.390 21.496 1.00 83.38 89 HIS A CA 1
ATOM 650 C C . HIS A 1 89 ? -15.742 12.729 20.134 1.00 83.38 89 HIS A C 1
ATOM 652 O O . HIS A 1 89 ? -14.772 13.074 19.461 1.00 83.38 89 HIS A O 1
ATOM 658 N N . LEU A 1 90 ? -16.642 11.850 19.680 1.00 85.81 90 LEU A N 1
ATOM 659 C CA . LEU A 1 90 ? -16.536 11.160 18.389 1.00 85.81 90 LEU A CA 1
ATOM 660 C C . LEU A 1 90 ? -16.201 12.106 17.223 1.00 85.81 90 LEU A C 1
ATOM 662 O O . LEU A 1 90 ? -15.307 11.825 16.431 1.00 85.81 90 LEU A O 1
ATOM 666 N N . ARG A 1 91 ? -16.873 13.262 17.142 1.00 86.06 91 ARG A N 1
ATOM 667 C CA . ARG A 1 91 ? -16.623 14.249 16.081 1.00 86.06 91 ARG A CA 1
ATOM 668 C C . ARG A 1 91 ? -15.188 14.783 16.124 1.00 86.06 91 ARG A C 1
ATOM 670 O O . ARG A 1 91 ? -14.563 14.910 15.079 1.00 86.06 91 ARG A O 1
ATOM 677 N N . LYS A 1 92 ? -14.660 15.065 17.319 1.00 89.31 92 LYS A N 1
ATOM 678 C CA . LYS A 1 92 ? -13.286 15.554 17.507 1.00 89.31 92 LYS A CA 1
ATOM 679 C C . LYS A 1 92 ? -12.262 14.493 17.097 1.00 89.31 92 LYS A C 1
ATOM 681 O O . LYS A 1 92 ? -11.308 14.826 16.404 1.00 89.31 92 LYS A O 1
ATOM 686 N N . GLU A 1 93 ? -12.493 13.235 17.465 1.00 90.44 93 GLU A N 1
ATOM 687 C CA . GLU A 1 93 ? -11.638 12.108 17.068 1.00 90.44 93 GLU A CA 1
ATOM 688 C C . GLU A 1 93 ? -11.646 11.862 15.558 1.00 90.44 93 GLU A C 1
ATOM 690 O O . GLU A 1 93 ? -10.590 11.642 14.969 1.00 90.44 93 GLU A O 1
ATOM 695 N N . LEU A 1 94 ? -12.809 11.961 14.906 1.00 90.25 94 LEU A N 1
ATOM 696 C CA . LEU A 1 94 ? -12.904 11.856 13.448 1.00 90.25 94 LEU A CA 1
ATOM 697 C C . LEU A 1 94 ? -12.109 12.967 12.753 1.00 90.25 94 LEU A C 1
ATOM 699 O O . LEU A 1 94 ? -11.342 12.681 11.836 1.00 90.25 94 LEU A O 1
ATOM 703 N N . PHE A 1 95 ? -12.240 14.215 13.214 1.00 92.75 95 PHE A N 1
ATOM 704 C CA . PHE A 1 95 ? -11.447 15.326 12.682 1.00 92.75 95 PHE A CA 1
ATOM 705 C C . PHE A 1 95 ? -9.948 15.117 12.905 1.00 92.75 95 PHE A C 1
ATOM 707 O O . PHE A 1 95 ? -9.180 15.265 11.962 1.00 92.75 95 PHE A O 1
ATOM 714 N N . ALA A 1 96 ? -9.525 14.729 14.111 1.00 92.88 96 ALA A N 1
ATOM 715 C CA . ALA A 1 96 ? -8.116 14.463 14.403 1.00 92.88 96 ALA A CA 1
ATOM 716 C C . ALA A 1 96 ? -7.551 13.328 13.531 1.00 92.88 96 ALA A C 1
ATOM 718 O O . ALA A 1 96 ? -6.458 13.459 12.981 1.00 92.88 96 ALA A O 1
ATOM 719 N N . SER A 1 97 ? -8.323 12.254 13.344 1.00 93.31 97 SER A N 1
ATOM 720 C CA . SER A 1 97 ? -7.956 11.109 12.502 1.00 93.31 97 SER A CA 1
ATOM 721 C C . SER A 1 97 ? -7.807 11.501 11.031 1.00 93.31 97 SER A C 1
ATOM 723 O O . SER A 1 97 ? -6.836 11.111 10.381 1.00 93.31 97 SER A O 1
ATOM 725 N N . MET A 1 98 ? -8.736 12.307 10.505 1.00 94.19 98 MET A N 1
ATOM 726 C CA . MET A 1 98 ? -8.657 12.833 9.139 1.00 94.19 98 MET A CA 1
ATOM 727 C C . MET A 1 98 ? -7.456 13.762 8.967 1.00 94.19 98 MET A C 1
ATOM 729 O O . MET A 1 98 ? -6.707 13.603 8.011 1.00 94.19 98 MET A O 1
ATOM 733 N N . THR A 1 99 ? -7.212 14.672 9.912 1.00 95.19 99 THR A N 1
ATOM 734 C CA . THR A 1 99 ? -6.045 15.563 9.871 1.00 95.19 99 THR A CA 1
ATOM 735 C C . THR A 1 99 ? -4.737 14.776 9.885 1.00 95.19 99 THR A C 1
ATOM 737 O O . THR A 1 99 ? -3.855 15.049 9.073 1.00 95.19 99 THR A O 1
ATOM 740 N N . LEU A 1 100 ? -4.615 13.768 10.755 1.00 94.75 100 LEU A N 1
ATOM 741 C CA . LEU A 1 100 ? -3.432 12.907 10.804 1.00 94.75 100 LEU A CA 1
ATOM 742 C C . LEU A 1 100 ? -3.230 12.148 9.486 1.00 94.75 100 LEU A C 1
ATOM 744 O O . LEU A 1 100 ? -2.107 12.058 8.994 1.00 94.75 100 LEU A O 1
ATOM 748 N N . THR A 1 101 ? -4.316 11.650 8.893 1.00 95.44 101 THR A N 1
ATOM 749 C CA . THR A 1 101 ? -4.280 10.959 7.596 1.00 95.44 101 THR A CA 1
ATOM 750 C C . THR A 1 101 ? -3.824 11.897 6.484 1.00 95.44 101 THR A C 1
ATOM 752 O O . THR A 1 101 ? -2.945 11.531 5.710 1.00 95.44 101 THR A O 1
ATOM 755 N N . SER A 1 102 ? -4.340 13.127 6.439 1.00 95.81 102 SER A N 1
ATOM 756 C CA . SER A 1 102 ? -3.912 14.137 5.466 1.00 95.81 102 SER A CA 1
ATOM 757 C C . SER A 1 102 ? -2.431 14.487 5.611 1.00 95.81 102 SER A C 1
ATOM 759 O O . SER A 1 102 ? -1.725 14.578 4.610 1.00 95.81 102 SER A O 1
ATOM 761 N N . ILE A 1 103 ? -1.929 14.631 6.843 1.00 96.25 103 ILE A N 1
ATOM 762 C CA . ILE A 1 103 ? -0.497 14.858 7.094 1.00 96.25 103 ILE A CA 1
ATOM 763 C C . ILE A 1 103 ? 0.323 13.668 6.585 1.00 96.25 103 ILE A C 1
ATOM 765 O O . ILE A 1 103 ? 1.305 13.865 5.872 1.00 96.25 103 ILE A O 1
ATOM 769 N N . ALA A 1 104 ? -0.095 12.438 6.896 1.00 95.69 104 ALA A N 1
ATOM 770 C CA . ALA A 1 104 ? 0.581 11.236 6.418 1.00 95.69 104 ALA A CA 1
ATOM 771 C C . ALA A 1 104 ? 0.598 11.161 4.884 1.00 95.69 104 ALA A C 1
ATOM 773 O O . ALA A 1 104 ? 1.631 10.840 4.308 1.00 95.69 104 ALA A O 1
ATOM 774 N N . MET A 1 105 ? -0.503 11.514 4.217 1.00 96.56 105 MET A N 1
ATOM 775 C CA . MET A 1 105 ? -0.575 11.575 2.754 1.00 96.56 105 MET A CA 1
ATOM 776 C C . MET A 1 105 ? 0.406 12.596 2.174 1.00 96.56 105 MET A C 1
ATOM 778 O O . MET A 1 105 ? 1.113 12.278 1.223 1.00 96.56 105 MET A O 1
ATOM 782 N N . VAL A 1 106 ? 0.501 13.797 2.752 1.00 96.56 106 VAL A N 1
ATOM 783 C CA . VAL A 1 106 ? 1.472 14.809 2.300 1.00 96.56 106 VAL A CA 1
ATOM 784 C C . VAL A 1 106 ? 2.903 14.296 2.463 1.00 96.56 106 VAL A C 1
ATOM 786 O O . VAL A 1 106 ? 3.699 14.404 1.532 1.00 96.56 106 VAL A O 1
ATOM 789 N N . VAL A 1 107 ? 3.221 13.688 3.609 1.00 96.06 107 VAL A N 1
ATOM 790 C CA . VAL A 1 107 ? 4.553 13.128 3.883 1.00 96.06 107 VAL A CA 1
ATOM 791 C C . VAL A 1 107 ? 4.887 11.989 2.919 1.00 96.06 107 VAL A C 1
ATOM 793 O O . VAL A 1 107 ? 5.971 11.985 2.342 1.00 96.06 107 VAL A O 1
ATOM 796 N N . ILE A 1 108 ? 3.958 11.054 2.704 1.00 95.69 108 ILE A N 1
ATOM 797 C CA . ILE A 1 108 ? 4.131 9.944 1.761 1.00 95.69 108 ILE A CA 1
ATOM 798 C C . ILE A 1 108 ? 4.331 10.498 0.353 1.00 95.69 108 ILE A C 1
ATOM 800 O O . ILE A 1 108 ? 5.320 10.153 -0.282 1.00 95.69 108 ILE A O 1
ATOM 804 N N . GLY A 1 109 ? 3.458 11.392 -0.119 1.00 95.31 109 GLY A N 1
ATOM 805 C CA . GLY A 1 109 ? 3.549 11.972 -1.460 1.00 95.31 109 GLY A CA 1
ATOM 806 C C . GLY A 1 109 ? 4.877 12.690 -1.695 1.00 95.31 109 GLY A C 1
ATOM 807 O O . GLY A 1 109 ? 5.527 12.465 -2.714 1.00 95.31 109 GLY A O 1
ATOM 808 N N . PHE A 1 110 ? 5.331 13.467 -0.709 1.00 95.81 110 PHE A N 1
ATOM 809 C CA . PHE A 1 110 ? 6.643 14.109 -0.735 1.00 95.81 110 PHE A CA 1
ATOM 810 C C . PHE A 1 110 ? 7.772 13.071 -0.828 1.00 95.81 110 PHE A C 1
ATOM 812 O O . PHE A 1 110 ? 8.572 13.114 -1.758 1.00 95.81 110 PHE A O 1
ATOM 819 N N . LEU A 1 111 ? 7.802 12.080 0.069 1.00 94.50 111 LEU A N 1
ATOM 820 C CA . LEU A 1 111 ? 8.801 11.004 0.042 1.00 94.50 111 LEU A CA 1
ATOM 821 C C . LEU A 1 111 ? 8.787 10.226 -1.281 1.00 94.50 111 LEU A C 1
ATOM 823 O O . LEU A 1 111 ? 9.843 9.838 -1.768 1.00 94.50 111 LEU A O 1
ATOM 827 N N . SER A 1 112 ? 7.619 10.035 -1.891 1.00 93.62 112 SER A N 1
ATOM 828 C CA . SER A 1 112 ? 7.479 9.333 -3.175 1.00 93.62 112 SER A CA 1
ATOM 829 C C . SER A 1 112 ? 8.131 10.104 -4.311 1.00 93.62 112 SER A C 1
ATOM 831 O O . SER A 1 112 ? 8.801 9.524 -5.160 1.00 93.62 112 SER A O 1
ATOM 833 N N . TYR A 1 113 ? 7.922 11.421 -4.323 1.00 93.19 113 TYR A N 1
ATOM 834 C CA . TYR A 1 113 ? 8.437 12.298 -5.362 1.00 93.19 113 TYR A CA 1
ATOM 835 C C . TYR A 1 113 ? 9.967 12.373 -5.312 1.00 93.19 113 TYR A C 1
ATOM 837 O O . TYR A 1 113 ? 10.624 12.230 -6.336 1.00 93.19 113 TYR A O 1
ATOM 845 N N . TYR A 1 114 ? 10.546 12.513 -4.115 1.00 93.50 114 TYR A N 1
ATOM 846 C CA . TYR A 1 114 ? 12.002 12.617 -3.956 1.00 93.50 114 TYR A CA 1
ATOM 847 C C . TYR A 1 114 ? 12.740 11.273 -3.969 1.00 93.50 114 TYR A C 1
ATOM 849 O O . TYR A 1 114 ? 13.942 11.244 -4.218 1.00 93.50 114 TYR A O 1
ATOM 857 N N . SER A 1 115 ? 12.063 10.155 -3.700 1.00 92.19 115 SER A N 1
ATOM 858 C CA . SER A 1 115 ? 12.727 8.842 -3.681 1.00 92.19 115 SER A CA 1
ATOM 859 C C . SER A 1 115 ? 12.926 8.226 -5.067 1.00 92.19 115 SER A C 1
ATOM 861 O O . SER A 1 115 ? 13.703 7.279 -5.175 1.00 92.19 115 SER A O 1
ATOM 863 N N . VAL A 1 116 ? 12.298 8.759 -6.124 1.00 92.75 116 VAL A N 1
ATOM 864 C CA . VAL A 1 116 ? 12.355 8.164 -7.472 1.00 92.75 116 VAL A CA 1
ATOM 865 C C . VAL A 1 116 ? 13.787 8.062 -8.006 1.00 92.75 116 VAL A C 1
ATOM 867 O O . VAL A 1 116 ? 14.234 6.969 -8.344 1.00 92.75 116 VAL A O 1
ATOM 870 N N . GLU A 1 117 ? 14.554 9.157 -7.982 1.00 91.25 117 GLU A N 1
ATOM 871 C CA . GLU A 1 117 ? 15.943 9.171 -8.462 1.00 91.25 117 GLU A CA 1
ATOM 872 C C . GLU A 1 117 ? 16.844 8.295 -7.591 1.00 91.25 117 GLU A C 1
ATOM 874 O O . GLU A 1 117 ? 17.717 7.588 -8.092 1.00 91.25 117 GLU A O 1
ATOM 879 N N . PHE A 1 118 ? 16.610 8.297 -6.276 1.00 92.50 118 PHE A N 1
ATOM 880 C CA . PHE A 1 118 ? 17.354 7.448 -5.354 1.00 92.50 118 PHE A CA 1
ATOM 881 C C . PHE A 1 118 ? 17.155 5.962 -5.6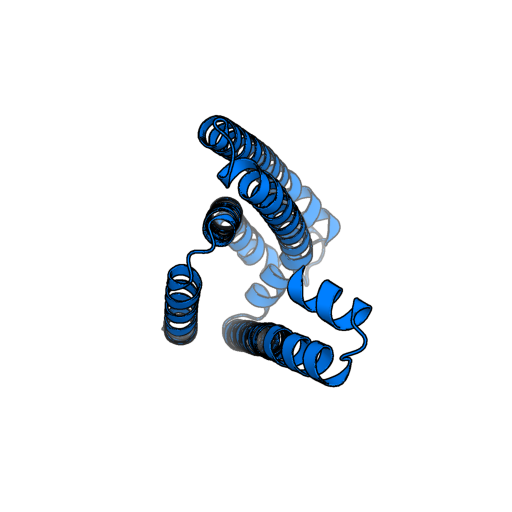75 1.00 92.50 118 PHE A C 1
ATOM 883 O O . PHE A 1 118 ? 18.124 5.202 -5.673 1.00 92.50 118 PHE A O 1
ATOM 890 N N . ILE A 1 119 ? 15.925 5.547 -5.985 1.00 91.69 119 ILE A N 1
ATOM 891 C CA . ILE A 1 119 ? 15.604 4.161 -6.345 1.00 91.69 119 ILE A CA 1
ATOM 892 C C . ILE A 1 119 ? 16.208 3.806 -7.706 1.00 91.69 119 ILE A C 1
ATOM 894 O O . ILE A 1 119 ? 16.861 2.769 -7.818 1.00 91.69 119 ILE A O 1
ATOM 898 N N . ILE A 1 120 ? 16.061 4.682 -8.706 1.00 91.62 120 ILE A N 1
ATOM 899 C CA . ILE A 1 120 ? 16.641 4.500 -10.046 1.00 91.62 120 ILE A CA 1
ATOM 900 C C . ILE A 1 120 ? 18.155 4.270 -9.959 1.00 91.62 120 ILE A C 1
ATOM 902 O O . ILE A 1 120 ? 18.676 3.310 -10.536 1.00 91.62 120 ILE A O 1
ATOM 906 N N . ASN A 1 121 ? 18.849 5.102 -9.182 1.00 90.81 121 ASN A N 1
ATOM 907 C CA . ASN A 1 121 ? 20.296 5.011 -9.007 1.00 90.81 121 ASN A CA 1
ATOM 908 C C . ASN A 1 121 ? 20.705 3.787 -8.175 1.00 90.81 121 ASN A C 1
ATOM 910 O O . ASN A 1 121 ? 21.652 3.097 -8.534 1.00 90.81 121 ASN A O 1
ATOM 914 N N . SER A 1 122 ? 19.971 3.468 -7.103 1.00 89.19 1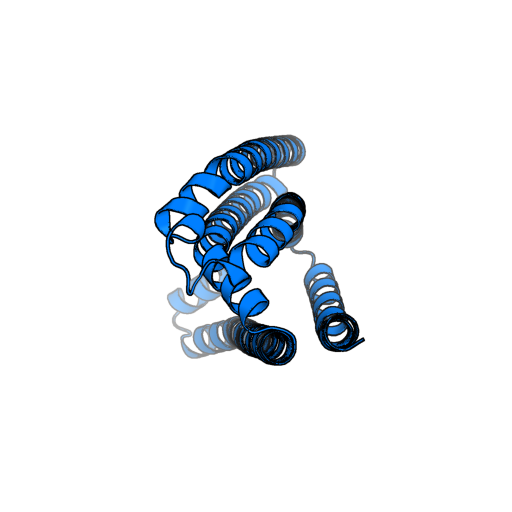22 SER A N 1
ATOM 915 C CA . SER A 1 122 ? 20.276 2.315 -6.238 1.00 89.19 122 SER A CA 1
ATOM 916 C C . SER A 1 122 ? 20.153 0.974 -6.965 1.00 89.19 122 SER A C 1
ATOM 918 O O . SER A 1 122 ? 20.869 0.029 -6.646 1.00 89.19 122 SER A O 1
ATOM 920 N N . VAL A 1 123 ? 19.241 0.886 -7.934 1.00 88.69 123 VAL A N 1
ATOM 921 C CA . VAL A 1 123 ? 19.028 -0.314 -8.757 1.00 88.69 123 VAL A CA 1
ATOM 922 C C . VAL A 1 123 ? 19.973 -0.343 -9.967 1.00 88.69 123 VAL A C 1
ATOM 924 O O . VAL A 1 123 ? 20.148 -1.392 -10.580 1.00 88.69 123 VAL A O 1
ATOM 927 N N . GLY A 1 124 ? 20.607 0.782 -10.312 1.00 87.81 124 GLY A N 1
ATOM 928 C CA . GLY A 1 124 ? 21.488 0.887 -11.477 1.00 87.81 124 GLY A CA 1
ATOM 929 C C . GLY A 1 124 ? 20.739 0.971 -12.811 1.00 87.81 124 GLY A C 1
ATOM 930 O O . GLY A 1 124 ? 21.306 0.642 -13.851 1.00 87.81 124 GLY A O 1
ATOM 931 N N . LEU A 1 125 ? 19.482 1.434 -12.809 1.00 86.00 125 LEU A N 1
ATOM 932 C CA . LEU A 1 125 ? 18.624 1.524 -14.005 1.00 86.00 125 LEU A CA 1
ATOM 933 C C . LEU A 1 125 ? 19.211 2.423 -15.113 1.00 86.00 125 LEU A C 1
ATOM 935 O O . LEU A 1 125 ? 18.917 2.224 -16.291 1.00 86.00 125 LEU A O 1
ATOM 939 N N . HIS A 1 126 ? 20.052 3.397 -14.752 1.00 82.75 126 HIS A N 1
ATOM 940 C CA . HIS A 1 126 ? 20.766 4.259 -15.701 1.00 82.75 126 HIS A CA 1
ATOM 941 C C . HIS A 1 126 ? 22.075 3.655 -16.226 1.00 82.75 126 HIS A C 1
ATOM 943 O O . HIS A 1 126 ? 22.450 3.899 -17.376 1.00 82.75 126 HIS A O 1
ATOM 949 N N . GLU A 1 127 ? 22.781 2.898 -15.388 1.00 81.12 127 GLU A N 1
ATOM 950 C CA . GLU A 1 127 ? 24.164 2.474 -15.633 1.00 81.12 127 GLU A CA 1
ATOM 951 C C . GLU A 1 127 ? 24.241 1.093 -16.295 1.00 81.12 127 GLU A C 1
ATOM 953 O O . GLU A 1 127 ? 25.093 0.856 -17.157 1.00 81.12 127 GLU A O 1
ATOM 958 N N . ASP A 1 128 ? 23.321 0.191 -15.951 1.00 85.75 128 ASP A N 1
ATOM 959 C CA . ASP A 1 128 ? 23.283 -1.161 -16.491 1.00 85.75 128 ASP A CA 1
ATOM 960 C C . ASP A 1 128 ? 22.534 -1.205 -17.834 1.00 85.75 128 ASP A C 1
ATOM 962 O O . ASP A 1 128 ? 21.325 -0.969 -17.932 1.00 85.75 128 ASP A O 1
ATOM 966 N N . LYS A 1 129 ? 23.256 -1.568 -18.902 1.00 79.81 129 LYS A N 1
ATOM 967 C CA . LYS A 1 129 ? 22.698 -1.710 -20.259 1.00 79.81 129 LYS A CA 1
ATOM 968 C C . LYS A 1 129 ? 21.570 -2.739 -20.339 1.00 79.81 129 LYS A C 1
ATOM 970 O O . LYS A 1 129 ? 20.723 -2.610 -21.222 1.00 79.81 129 LYS A O 1
ATOM 975 N N . SER A 1 130 ? 21.564 -3.744 -19.465 1.00 83.38 130 SER A N 1
ATOM 976 C CA . SER A 1 130 ? 20.518 -4.768 -19.419 1.00 83.38 130 SER A CA 1
ATOM 977 C C . SER A 1 130 ? 19.227 -4.265 -18.762 1.00 83.38 130 SER A C 1
ATOM 979 O O . SER A 1 130 ? 18.144 -4.703 -19.146 1.00 83.38 130 SER A O 1
ATOM 981 N N . LEU A 1 131 ? 19.327 -3.298 -17.842 1.00 85.50 131 LEU A N 1
ATOM 982 C CA . LEU A 1 131 ? 18.195 -2.736 -17.096 1.00 85.50 131 LEU A CA 1
ATOM 983 C C . LEU A 1 131 ? 17.646 -1.452 -17.719 1.00 85.50 131 LEU A C 1
ATOM 985 O O . LEU A 1 131 ? 16.480 -1.120 -17.517 1.00 85.50 131 LEU A O 1
ATOM 989 N N . LYS A 1 132 ? 18.443 -0.757 -18.532 1.00 86.62 132 LYS A N 1
ATOM 990 C CA . LYS A 1 132 ? 18.048 0.478 -19.223 1.00 86.62 132 LYS A CA 1
ATOM 991 C C . LYS A 1 132 ? 16.688 0.417 -19.950 1.00 86.62 132 LYS A C 1
ATOM 993 O O . LYS A 1 132 ? 15.965 1.410 -19.898 1.00 86.62 132 LYS A O 1
ATOM 998 N N . PRO A 1 133 ? 16.277 -0.698 -20.594 1.00 90.69 133 PRO A N 1
ATOM 999 C CA . PRO A 1 133 ? 14.952 -0.800 -21.215 1.00 90.69 133 PRO A CA 1
ATOM 1000 C C . PRO A 1 133 ? 13.765 -0.746 -20.234 1.00 90.69 133 PRO A C 1
ATOM 1002 O O . PRO A 1 133 ? 12.632 -0.564 -20.674 1.00 90.69 133 PRO A O 1
ATOM 1005 N N . ILE A 1 134 ? 14.002 -0.929 -18.931 1.00 91.75 134 ILE A N 1
ATOM 1006 C CA . ILE A 1 134 ? 12.982 -0.924 -17.869 1.00 91.75 134 ILE A CA 1
ATOM 1007 C C . ILE A 1 134 ? 12.683 0.505 -17.397 1.00 91.75 134 ILE A C 1
ATOM 1009 O O . ILE A 1 134 ? 11.564 0.781 -16.975 1.00 91.75 134 ILE A O 1
ATOM 1013 N N . LEU A 1 135 ? 13.652 1.418 -17.515 1.00 92.00 135 LEU A N 1
ATOM 1014 C CA . LEU A 1 135 ? 13.553 2.803 -17.049 1.00 92.00 135 LEU A CA 1
ATOM 1015 C C . LEU A 1 135 ? 12.257 3.528 -17.470 1.00 92.00 135 LEU A C 1
ATOM 1017 O O . LEU A 1 135 ? 11.574 4.011 -16.571 1.00 92.00 135 LEU A O 1
ATOM 1021 N N . PRO A 1 136 ? 11.854 3.564 -18.761 1.00 92.44 136 PRO A N 1
ATOM 1022 C CA . PRO A 1 136 ? 10.633 4.277 -19.149 1.00 92.44 136 PRO A CA 1
ATOM 1023 C C . PRO A 1 136 ? 9.375 3.671 -18.511 1.00 92.44 136 PRO A C 1
ATOM 1025 O O . PRO A 1 136 ? 8.508 4.398 -18.045 1.00 92.44 136 PRO A O 1
ATOM 1028 N N . TYR A 1 137 ? 9.303 2.339 -18.402 1.00 92.31 137 TYR A N 1
ATOM 1029 C CA . TYR A 1 137 ? 8.186 1.666 -17.733 1.00 92.31 137 TYR A CA 1
ATOM 1030 C C . TYR A 1 137 ? 8.148 1.973 -16.237 1.00 92.31 137 TYR A C 1
ATOM 1032 O O . TYR A 1 137 ? 7.069 2.103 -15.664 1.00 92.31 137 TYR A O 1
ATOM 1040 N N . PHE A 1 138 ? 9.316 2.069 -15.600 1.00 94.06 138 PHE A N 1
ATOM 1041 C CA . PHE A 1 138 ? 9.417 2.422 -14.191 1.00 94.06 138 PHE A CA 1
ATOM 1042 C C . PHE A 1 138 ? 8.979 3.864 -13.940 1.00 94.06 138 PHE A C 1
ATOM 1044 O O . PHE A 1 138 ? 8.172 4.080 -13.043 1.00 94.06 138 PHE A O 1
ATOM 1051 N N . GLU A 1 139 ? 9.458 4.829 -14.725 1.00 93.25 139 GLU A N 1
ATOM 1052 C CA . GLU A 1 139 ? 9.086 6.242 -14.579 1.00 93.25 139 GLU A CA 1
ATOM 1053 C C . GLU A 1 139 ? 7.588 6.468 -14.814 1.00 93.25 139 GLU A C 1
ATOM 1055 O O . GLU A 1 139 ? 6.930 7.097 -13.980 1.00 93.25 139 GLU A O 1
ATOM 1060 N N . ASP A 1 140 ? 7.031 5.885 -15.882 1.00 93.31 140 ASP A N 1
ATOM 1061 C CA . ASP A 1 140 ? 5.597 5.957 -16.176 1.00 93.31 140 ASP A CA 1
ATOM 1062 C C . ASP A 1 140 ? 4.779 5.337 -15.039 1.00 93.31 140 ASP A C 1
ATOM 1064 O O . ASP A 1 140 ? 3.859 5.960 -14.500 1.00 93.31 140 ASP A O 1
ATOM 1068 N N . TYR A 1 141 ? 5.139 4.121 -14.615 1.00 92.19 141 TYR A N 1
ATOM 1069 C CA . TYR A 1 141 ? 4.455 3.454 -13.512 1.00 92.19 141 TYR A CA 1
ATOM 1070 C C . TYR A 1 141 ? 4.550 4.264 -12.215 1.00 92.19 141 TYR A C 1
ATOM 1072 O O . TYR A 1 141 ? 3.545 4.430 -11.525 1.00 92.19 141 TYR A O 1
ATOM 1080 N N . TRP A 1 142 ? 5.722 4.818 -11.899 1.00 94.38 142 TRP A N 1
ATOM 1081 C CA . TRP A 1 142 ? 5.941 5.630 -10.704 1.00 94.38 142 TRP A CA 1
ATOM 1082 C C . TRP A 1 142 ? 5.077 6.891 -10.706 1.00 94.38 142 TRP A C 1
ATOM 1084 O O . TRP A 1 142 ? 4.472 7.231 -9.686 1.00 94.38 142 TRP A O 1
ATOM 1094 N N . TYR A 1 143 ? 4.958 7.554 -11.857 1.00 93.06 143 TYR A N 1
ATOM 1095 C CA . TYR A 1 143 ? 4.124 8.741 -12.015 1.00 93.06 143 TYR A CA 1
ATOM 1096 C C . TYR A 1 143 ? 2.652 8.459 -11.684 1.00 93.06 143 TYR A C 1
ATOM 1098 O O . TYR A 1 143 ? 2.031 9.219 -10.937 1.00 93.06 143 TYR A O 1
ATOM 1106 N N . TYR A 1 144 ? 2.103 7.339 -12.166 1.00 92.75 144 TYR A N 1
ATOM 1107 C CA . TYR A 1 144 ? 0.730 6.928 -11.848 1.00 92.75 144 TYR A CA 1
ATOM 1108 C C . TYR A 1 144 ? 0.583 6.347 -10.435 1.00 92.75 144 TYR A C 1
ATOM 1110 O O . TYR A 1 144 ? -0.476 6.485 -9.809 1.00 92.75 144 TYR A O 1
ATOM 1118 N N . LEU A 1 145 ? 1.643 5.741 -9.898 1.00 93.38 145 LEU A N 1
ATOM 1119 C CA . LEU A 1 145 ? 1.659 5.164 -8.559 1.00 93.38 145 LEU A CA 1
ATOM 1120 C C . LEU A 1 145 ? 1.462 6.233 -7.479 1.00 93.38 145 LEU A C 1
ATOM 1122 O O . LEU A 1 145 ? 0.717 5.989 -6.529 1.00 93.38 145 LEU A O 1
ATOM 1126 N N . ILE A 1 146 ? 2.074 7.417 -7.620 1.00 92.62 146 ILE A N 1
ATOM 1127 C CA . ILE A 1 146 ? 2.024 8.488 -6.606 1.00 92.62 146 ILE A CA 1
ATOM 1128 C C . ILE A 1 146 ? 0.590 8.922 -6.249 1.00 92.62 146 ILE A C 1
ATOM 1130 O O . ILE A 1 146 ? 0.244 8.888 -5.068 1.00 92.62 146 ILE A O 1
ATOM 1134 N N . PRO A 1 147 ? -0.277 9.347 -7.183 1.00 93.69 147 PRO A N 1
ATOM 1135 C CA . PRO A 1 147 ? -1.653 9.692 -6.836 1.00 93.69 147 PRO A CA 1
ATOM 1136 C C . PRO A 1 147 ? -2.466 8.456 -6.421 1.00 93.69 147 PRO A C 1
ATOM 1138 O O . PRO A 1 147 ? -3.283 8.543 -5.499 1.00 93.69 147 PRO A O 1
ATOM 1141 N N . GLY A 1 148 ? -2.216 7.298 -7.046 1.00 92.00 148 GLY A N 1
ATOM 1142 C CA . GLY A 1 148 ? -2.935 6.054 -6.764 1.00 92.00 148 GLY A CA 1
ATOM 1143 C C . GLY A 1 148 ? -2.756 5.569 -5.325 1.00 92.00 148 GLY A C 1
ATOM 1144 O O . GLY A 1 148 ? -3.731 5.266 -4.637 1.00 92.00 148 GLY A O 1
ATOM 1145 N N . GLN A 1 149 ? -1.526 5.566 -4.820 1.00 92.25 149 GLN A N 1
ATOM 1146 C CA . GLN A 1 149 ? -1.248 5.156 -3.442 1.00 92.25 149 GLN A CA 1
ATOM 1147 C C . GLN A 1 149 ? -1.800 6.151 -2.408 1.00 92.25 149 GLN A C 1
ATOM 1149 O O . GLN A 1 149 ? -2.209 5.736 -1.329 1.00 92.25 149 GLN A O 1
ATOM 1154 N N . LEU A 1 150 ? -1.837 7.457 -2.708 1.00 94.12 150 LEU A N 1
ATOM 1155 C CA . LEU A 1 150 ? -2.381 8.457 -1.784 1.00 94.12 150 LEU A CA 1
ATOM 1156 C C . LEU A 1 150 ? -3.880 8.237 -1.608 1.00 94.12 150 LEU A C 1
ATOM 1158 O O . LEU A 1 150 ? -4.387 8.223 -0.482 1.00 94.12 150 LEU A O 1
ATOM 1162 N N . LEU A 1 151 ? -4.569 7.979 -2.719 1.00 92.81 151 LEU A N 1
ATOM 1163 C CA . LEU A 1 151 ? -5.967 7.577 -2.703 1.00 92.81 151 LEU A CA 1
ATOM 1164 C C . LEU A 1 151 ? -6.160 6.270 -1.923 1.00 92.81 151 LEU A C 1
ATOM 1166 O O . LEU A 1 151 ? -7.080 6.171 -1.112 1.00 92.81 151 LEU A O 1
ATOM 1170 N N . LEU A 1 152 ? -5.271 5.293 -2.112 1.00 90.88 152 LEU A N 1
ATOM 1171 C CA . LEU A 1 152 ? -5.315 4.016 -1.402 1.00 90.88 152 LEU A CA 1
ATOM 1172 C C . LEU A 1 152 ? -5.158 4.189 0.115 1.00 90.88 152 LEU A C 1
ATOM 1174 O O . LEU A 1 152 ? -5.905 3.574 0.880 1.00 90.88 152 LEU A O 1
ATOM 1178 N N . VAL A 1 153 ? -4.245 5.055 0.564 1.00 93.88 153 VAL A N 1
ATOM 1179 C CA . VAL A 1 153 ? -4.059 5.378 1.988 1.00 93.88 153 VAL A CA 1
ATOM 1180 C C . VAL A 1 153 ? -5.337 5.976 2.573 1.00 93.88 153 VAL A C 1
ATOM 1182 O O . VAL A 1 153 ? -5.817 5.506 3.608 1.00 93.88 153 VAL A O 1
ATOM 1185 N N . MET A 1 154 ? -5.914 6.971 1.893 1.00 92.69 154 MET A N 1
ATOM 1186 C CA . MET A 1 154 ? -7.168 7.602 2.307 1.00 92.69 154 MET A CA 1
ATOM 1187 C C . MET A 1 154 ? -8.302 6.575 2.400 1.00 92.69 154 MET A C 1
ATOM 1189 O O . MET A 1 154 ? -9.004 6.508 3.411 1.00 92.69 154 MET A O 1
ATOM 1193 N N . PHE A 1 155 ? -8.460 5.748 1.364 1.00 89.06 155 PHE A N 1
ATOM 1194 C CA . PHE A 1 155 ? -9.509 4.737 1.296 1.00 89.06 155 PHE A CA 1
ATOM 1195 C C . PHE A 1 155 ? -9.364 3.699 2.410 1.00 89.06 155 PHE A C 1
ATOM 1197 O O . PHE A 1 155 ? -10.339 3.377 3.084 1.00 89.06 155 PHE A O 1
ATOM 1204 N N . THR A 1 156 ? -8.142 3.244 2.678 1.00 89.06 156 THR A N 1
ATOM 1205 C CA . THR A 1 156 ? -7.855 2.282 3.750 1.00 89.06 156 THR A CA 1
ATOM 1206 C C . THR A 1 156 ? -8.245 2.831 5.121 1.00 89.06 156 THR A C 1
ATOM 1208 O O . THR A 1 156 ? -8.873 2.126 5.913 1.00 89.06 156 THR A O 1
ATOM 1211 N N . VAL A 1 157 ? -7.946 4.102 5.405 1.00 91.25 157 VAL A N 1
ATOM 1212 C CA . VAL A 1 157 ? -8.372 4.736 6.661 1.00 91.25 157 VAL A CA 1
ATOM 1213 C C . VAL A 1 157 ? -9.893 4.866 6.727 1.00 91.25 157 VAL A C 1
ATOM 1215 O O . VAL A 1 157 ? -10.484 4.486 7.736 1.00 91.25 157 VAL A O 1
ATOM 1218 N N . LEU A 1 158 ? -10.542 5.354 5.666 1.00 88.31 158 LEU A N 1
ATOM 1219 C CA . LEU A 1 158 ? -12.004 5.473 5.617 1.00 88.31 158 LEU A CA 1
ATOM 1220 C C . LEU A 1 158 ? -12.690 4.127 5.868 1.00 88.31 158 LEU A C 1
ATOM 1222 O O . LEU A 1 158 ? -13.617 4.050 6.676 1.00 88.31 158 LEU A O 1
ATOM 1226 N N . LEU A 1 159 ? -12.198 3.059 5.242 1.00 84.69 159 LEU A N 1
ATOM 1227 C CA . LEU A 1 159 ? -12.679 1.701 5.478 1.00 84.69 159 LEU A CA 1
ATOM 1228 C C . LEU A 1 159 ? -12.539 1.288 6.944 1.00 84.69 159 LEU A C 1
ATOM 1230 O O . LEU A 1 159 ? -13.460 0.706 7.510 1.00 84.69 159 LEU A O 1
ATOM 1234 N N . GLN A 1 160 ? -11.424 1.612 7.591 1.00 86.94 160 GLN A N 1
ATOM 1235 C CA . GLN A 1 160 ? -11.197 1.226 8.983 1.00 86.94 160 GLN A CA 1
ATOM 1236 C C . GLN A 1 160 ? -12.044 2.021 9.986 1.00 86.94 160 GLN A C 1
ATOM 1238 O O . GLN A 1 160 ? -12.449 1.485 11.022 1.00 86.94 160 GLN A O 1
ATOM 1243 N N . ILE A 1 161 ? -12.376 3.271 9.661 1.00 87.25 161 ILE A N 1
ATOM 1244 C CA . ILE A 1 161 ? -13.357 4.078 10.400 1.00 87.25 161 ILE A CA 1
ATOM 1245 C C . ILE A 1 161 ? -14.746 3.450 10.300 1.00 87.25 161 ILE A C 1
ATOM 1247 O O . ILE A 1 161 ? -15.452 3.298 11.293 1.00 87.25 161 ILE A O 1
ATOM 1251 N N . LEU A 1 162 ? -15.126 3.058 9.092 1.00 82.81 162 LEU A N 1
ATOM 1252 C CA . LEU A 1 162 ? -16.376 2.377 8.800 1.00 82.81 162 LEU A CA 1
ATOM 1253 C C . LEU A 1 162 ? -16.491 1.037 9.551 1.00 82.81 162 LEU A C 1
ATOM 1255 O O . LEU A 1 162 ? -17.515 0.762 10.180 1.00 82.81 162 LEU A O 1
ATOM 1259 N N . VAL A 1 163 ? -15.414 0.249 9.575 1.00 80.94 163 VAL A N 1
ATOM 1260 C CA . VAL A 1 163 ? -15.311 -0.979 10.382 1.00 80.94 163 VAL A CA 1
ATOM 1261 C C . VAL A 1 163 ? -15.431 -0.679 11.881 1.00 80.94 163 VAL A C 1
ATOM 1263 O O . VAL A 1 163 ? -16.098 -1.433 12.592 1.00 80.94 163 VAL A O 1
ATOM 1266 N N . ALA A 1 164 ? -14.862 0.430 12.369 1.00 82.81 164 ALA A N 1
ATOM 1267 C CA . ALA A 1 164 ? -14.957 0.836 13.776 1.00 82.81 164 ALA A CA 1
ATOM 1268 C C . ALA A 1 164 ? -16.404 1.088 14.235 1.00 82.81 164 ALA A C 1
ATOM 1270 O O . ALA A 1 164 ? -16.739 0.847 15.394 1.00 82.81 164 ALA A O 1
ATOM 1271 N N . PHE A 1 165 ? -17.282 1.531 13.329 1.00 81.00 165 PHE A N 1
ATOM 1272 C CA . PHE A 1 165 ? -18.710 1.699 13.617 1.00 81.00 165 PHE A CA 1
ATOM 1273 C C . PHE A 1 165 ? -19.491 0.378 13.670 1.00 81.00 165 PHE A C 1
ATOM 1275 O O . PHE A 1 165 ? -20.628 0.362 14.141 1.00 81.00 165 PHE A O 1
ATOM 1282 N N . GLY A 1 166 ? -18.892 -0.736 13.238 1.00 70.31 166 GLY A N 1
ATOM 1283 C CA . GLY A 1 166 ? -19.502 -2.064 13.304 1.00 70.31 166 GLY A CA 1
ATOM 1284 C C . GLY A 1 166 ? -20.611 -2.306 12.277 1.00 70.31 166 GLY A C 1
ATOM 1285 O O . GLY A 1 166 ? -21.404 -3.233 12.452 1.00 70.31 166 GLY A O 1
ATOM 1286 N N . ASP A 1 167 ? -20.693 -1.500 11.215 1.00 64.19 167 ASP A N 1
ATOM 1287 C CA . ASP A 1 167 ? -21.724 -1.676 10.195 1.00 64.19 167 ASP A CA 1
ATOM 1288 C C . ASP A 1 167 ? -21.399 -2.883 9.297 1.00 64.19 167 ASP A C 1
ATOM 1290 O O . ASP A 1 167 ? -20.497 -2.880 8.457 1.00 64.19 167 ASP A O 1
ATOM 1294 N N . THR A 1 168 ? -22.164 -3.957 9.486 1.00 58.22 168 THR A N 1
ATOM 1295 C CA . THR A 1 168 ? -22.022 -5.230 8.764 1.00 58.22 168 THR A CA 1
ATOM 1296 C C . THR A 1 168 ? -22.293 -5.107 7.265 1.00 58.22 168 THR A C 1
ATOM 1298 O O . THR A 1 168 ? -21.815 -5.943 6.493 1.00 58.22 168 THR A O 1
ATOM 1301 N N . LYS A 1 169 ? -22.985 -4.051 6.816 1.00 62.38 169 LYS A N 1
ATOM 1302 C CA . LYS A 1 169 ? -23.241 -3.799 5.386 1.00 62.38 169 LYS A CA 1
ATOM 1303 C C . LYS A 1 169 ? -21.964 -3.476 4.614 1.00 62.38 169 LYS A C 1
ATOM 1305 O O . LYS A 1 169 ? -21.897 -3.706 3.408 1.00 62.38 169 LYS A O 1
ATOM 1310 N N . ILE A 1 170 ? -20.940 -2.993 5.306 1.00 65.94 170 ILE A N 1
ATOM 1311 C CA . ILE A 1 170 ? -19.678 -2.550 4.709 1.00 65.94 170 ILE A CA 1
ATOM 1312 C C . ILE A 1 170 ? -18.871 -3.747 4.224 1.00 65.94 170 ILE A C 1
ATOM 1314 O O . ILE A 1 170 ? -18.362 -3.727 3.108 1.00 65.94 170 ILE A O 1
ATOM 1318 N N . ASN A 1 171 ? -18.882 -4.846 4.980 1.00 63.47 171 ASN A N 1
ATOM 1319 C CA . ASN A 1 171 ? -18.308 -6.116 4.533 1.00 63.47 171 ASN A CA 1
ATOM 1320 C C . ASN A 1 171 ? -18.981 -6.632 3.249 1.00 63.47 171 ASN A C 1
ATOM 1322 O O . ASN A 1 171 ? -18.322 -7.206 2.387 1.00 63.47 171 ASN A O 1
ATOM 1326 N N . LEU A 1 172 ? -20.285 -6.384 3.084 1.00 67.12 172 LEU A N 1
ATOM 1327 C CA . LEU A 1 172 ? -21.041 -6.797 1.900 1.00 67.12 172 LEU A CA 1
ATOM 1328 C C . LEU A 1 172 ? -20.729 -5.916 0.677 1.00 67.12 172 LEU A C 1
ATOM 1330 O O . LEU A 1 172 ? -20.693 -6.413 -0.448 1.00 67.12 172 LEU A O 1
ATOM 1334 N N . ILE A 1 173 ? -20.458 -4.624 0.885 1.00 71.12 173 ILE A N 1
ATOM 1335 C CA . ILE A 1 173 ? -19.964 -3.714 -0.162 1.00 71.12 173 ILE A CA 1
ATOM 1336 C C . ILE A 1 173 ? -18.541 -4.100 -0.577 1.00 71.12 173 ILE A C 1
ATOM 1338 O O . ILE A 1 173 ? -18.272 -4.206 -1.770 1.00 71.12 173 ILE A O 1
ATOM 1342 N N . LEU A 1 174 ? -17.656 -4.373 0.385 1.00 68.00 174 LEU A N 1
ATOM 1343 C CA . LEU A 1 174 ? -16.286 -4.822 0.123 1.00 68.00 174 LEU A CA 1
ATOM 1344 C C . LEU A 1 174 ? -16.260 -6.106 -0.710 1.00 68.00 174 LEU A C 1
ATOM 1346 O O . LEU A 1 174 ? -15.517 -6.191 -1.686 1.00 68.00 174 LEU A O 1
ATOM 1350 N N . PHE A 1 175 ? -17.126 -7.068 -0.382 1.00 68.56 175 PHE A N 1
ATOM 1351 C CA . PHE A 1 175 ? -17.273 -8.288 -1.169 1.00 68.56 175 PHE A CA 1
ATOM 1352 C C . PHE A 1 175 ? -17.674 -7.988 -2.621 1.00 68.56 175 PHE A C 1
ATOM 1354 O O . PHE A 1 175 ? -17.060 -8.508 -3.550 1.00 68.56 175 PHE A O 1
ATOM 1361 N N . LYS A 1 176 ? -18.642 -7.086 -2.836 1.00 73.94 176 LYS A N 1
ATOM 1362 C CA . LYS A 1 176 ? -19.057 -6.669 -4.186 1.00 73.94 176 LYS A CA 1
ATOM 1363 C C . LYS A 1 176 ? -17.925 -6.001 -4.966 1.00 73.94 176 LYS A C 1
ATOM 1365 O O . LYS A 1 176 ? -17.736 -6.332 -6.131 1.00 73.94 176 LYS A O 1
ATOM 1370 N N . VAL A 1 177 ? -17.173 -5.094 -4.340 1.00 75.06 177 VAL A N 1
ATOM 1371 C CA . VAL A 1 177 ? -16.023 -4.425 -4.977 1.00 75.06 177 VAL A CA 1
ATOM 1372 C C . VAL A 1 177 ? -14.952 -5.443 -5.368 1.00 75.06 177 VAL A C 1
ATOM 1374 O O . VAL A 1 177 ? -14.401 -5.354 -6.460 1.00 75.06 177 VAL A O 1
ATOM 1377 N N . CYS A 1 178 ? -14.706 -6.449 -4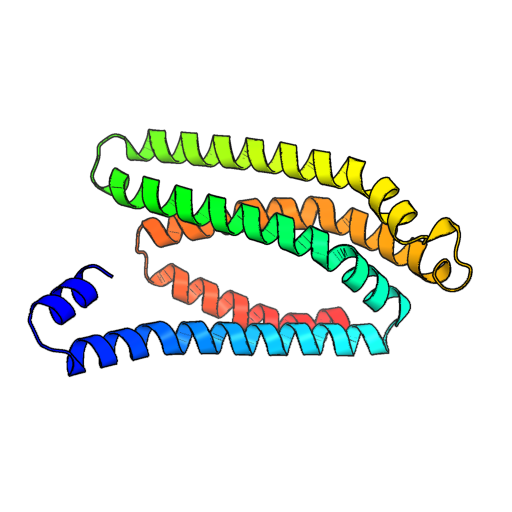.528 1.00 68.06 178 CYS A N 1
ATOM 1378 C CA . CYS A 1 178 ? -13.771 -7.527 -4.835 1.00 68.06 178 CYS A CA 1
ATOM 1379 C C . CYS A 1 178 ? -14.243 -8.374 -6.031 1.00 68.06 178 CYS A C 1
ATOM 1381 O O . CYS A 1 178 ? -13.472 -8.597 -6.959 1.00 68.06 178 CYS A O 1
ATOM 1383 N N . CYS A 1 179 ? -15.524 -8.762 -6.083 1.00 75.94 179 CYS A N 1
ATOM 1384 C CA . CYS A 1 179 ? -16.088 -9.468 -7.243 1.00 75.94 179 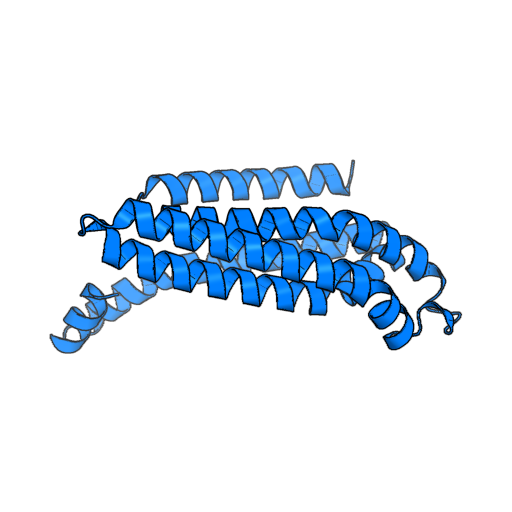CYS A CA 1
ATOM 1385 C C . CYS A 1 179 ? -15.981 -8.653 -8.539 1.00 75.94 179 CYS A C 1
ATOM 1387 O O . CYS A 1 179 ? -15.667 -9.200 -9.591 1.00 75.94 179 CYS A O 1
ATOM 1389 N N . ILE A 1 180 ? -16.235 -7.347 -8.455 1.00 80.75 180 ILE A N 1
ATOM 1390 C CA . ILE A 1 180 ? -16.077 -6.409 -9.568 1.00 80.75 180 ILE A CA 1
ATOM 1391 C C . ILE A 1 180 ? -14.607 -6.384 -10.016 1.00 80.75 180 ILE A C 1
ATOM 1393 O O . ILE A 1 180 ? -14.329 -6.565 -11.195 1.00 80.75 180 ILE A O 1
ATOM 1397 N N . ASN A 1 181 ? -13.657 -6.256 -9.088 1.00 79.62 181 ASN A N 1
ATOM 1398 C CA . ASN A 1 181 ? -12.227 -6.225 -9.400 1.00 79.62 181 ASN A CA 1
ATOM 1399 C C . ASN A 1 181 ? -11.743 -7.503 -10.115 1.00 79.62 181 ASN A C 1
ATOM 1401 O O . ASN A 1 181 ? -11.046 -7.401 -11.120 1.00 79.62 181 ASN A O 1
ATOM 1405 N N . ILE A 1 182 ? -12.216 -8.679 -9.687 1.00 73.19 182 ILE A N 1
ATOM 1406 C CA . ILE A 1 182 ? -11.922 -9.968 -10.341 1.00 73.19 182 ILE A CA 1
ATOM 1407 C C . ILE A 1 182 ? -12.359 -9.974 -11.816 1.00 73.19 182 ILE A C 1
ATOM 1409 O O . ILE A 1 182 ? -11.691 -10.575 -12.653 1.00 73.19 182 ILE A O 1
ATOM 1413 N N . ILE A 1 183 ? -13.473 -9.314 -12.147 1.00 78.19 183 ILE A N 1
ATOM 1414 C CA . ILE A 1 183 ? -13.989 -9.243 -13.522 1.00 78.19 183 ILE A CA 1
ATOM 1415 C C . ILE A 1 183 ? -13.251 -8.176 -14.338 1.00 78.19 183 ILE A C 1
ATOM 1417 O O . ILE A 1 183 ? -12.974 -8.388 -15.516 1.00 78.19 183 ILE A O 1
ATOM 1421 N N . LEU A 1 184 ? -12.944 -7.028 -13.731 1.00 77.00 184 LEU A N 1
ATOM 1422 C CA . LEU A 1 184 ? -12.322 -5.905 -14.434 1.00 77.00 184 LEU A CA 1
ATOM 1423 C C . LEU A 1 184 ? -10.826 -6.099 -14.706 1.00 77.00 184 LEU A C 1
ATOM 1425 O O . LEU A 1 184 ? -10.364 -5.598 -15.727 1.00 77.00 184 LEU A O 1
ATOM 1429 N N . ASN A 1 185 ? -10.084 -6.832 -13.866 1.00 76.69 185 ASN A N 1
ATOM 1430 C CA . ASN A 1 185 ? -8.651 -7.065 -14.091 1.00 76.69 185 ASN A CA 1
ATOM 1431 C C . ASN A 1 185 ? -8.368 -7.725 -15.456 1.00 76.69 185 ASN A C 1
ATOM 1433 O O . ASN A 1 185 ? -7.623 -7.142 -16.240 1.00 76.69 185 ASN A O 1
ATOM 1437 N N . PRO A 1 186 ? -8.996 -8.861 -15.824 1.00 69.06 186 PRO A N 1
ATOM 1438 C CA . PRO A 1 186 ? -8.794 -9.460 -17.142 1.00 69.06 186 PRO A CA 1
ATOM 1439 C C . PRO A 1 186 ? -9.171 -8.528 -18.298 1.00 69.06 186 PRO A C 1
ATOM 1441 O O . PRO A 1 186 ? -8.505 -8.543 -19.325 1.00 69.06 186 PRO A O 1
ATOM 1444 N N . ILE A 1 187 ? -10.217 -7.708 -18.134 1.00 78.06 187 ILE A N 1
ATOM 1445 C CA . ILE A 1 187 ? -10.697 -6.797 -19.183 1.00 78.06 187 ILE A CA 1
ATOM 1446 C C . ILE A 1 187 ? -9.694 -5.669 -19.430 1.00 78.06 187 ILE A C 1
ATOM 1448 O O . ILE A 1 187 ? -9.392 -5.385 -20.580 1.00 78.06 187 ILE A O 1
ATOM 1452 N N . PHE A 1 188 ? -9.178 -5.039 -18.374 1.00 74.38 188 PHE A N 1
ATOM 1453 C CA . PHE A 1 188 ? -8.234 -3.926 -18.512 1.00 74.38 188 PHE A CA 1
ATOM 1454 C C . PHE A 1 188 ? -6.802 -4.362 -18.820 1.00 74.38 188 PHE A C 1
ATOM 1456 O O . PHE A 1 188 ? -6.026 -3.550 -19.311 1.00 74.38 188 PHE A O 1
ATOM 1463 N N . ILE A 1 189 ? -6.433 -5.604 -18.498 1.00 69.81 189 ILE A N 1
ATOM 1464 C CA . ILE A 1 189 ? -5.095 -6.119 -18.800 1.00 69.81 189 ILE A CA 1
ATOM 1465 C C . ILE A 1 189 ? -5.034 -6.689 -20.228 1.00 69.81 189 ILE A C 1
ATOM 1467 O O . ILE A 1 189 ? -4.009 -6.539 -20.885 1.00 69.81 189 ILE A O 1
ATOM 1471 N N . LEU A 1 190 ? -6.093 -7.353 -20.716 1.00 65.62 190 LEU A N 1
ATOM 1472 C CA . LEU A 1 190 ? -6.090 -8.038 -22.023 1.00 65.62 190 LEU A CA 1
ATOM 1473 C C . LEU A 1 190 ? -6.779 -7.264 -23.160 1.00 65.62 190 LEU A C 1
ATOM 1475 O O . LEU A 1 190 ? -6.614 -7.657 -24.317 1.00 65.62 190 LEU A O 1
ATOM 1479 N N . GLY A 1 191 ? -7.593 -6.254 -22.845 1.00 54.78 191 GLY A N 1
ATOM 1480 C CA . GLY A 1 191 ? -8.305 -5.410 -23.814 1.00 54.78 191 GLY A CA 1
ATOM 1481 C C . GLY A 1 191 ? -7.600 -4.088 -24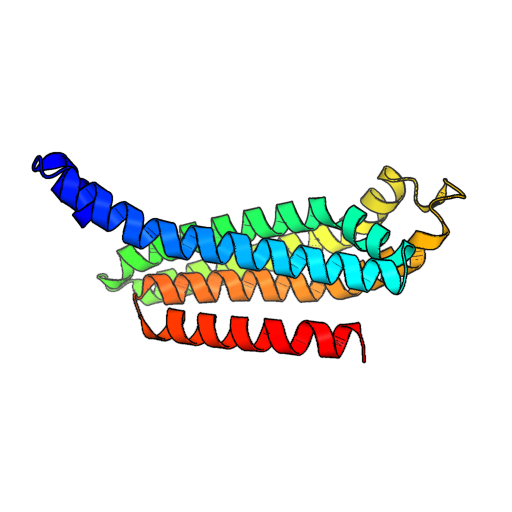.058 1.00 54.78 191 GLY A C 1
ATOM 1482 O O . GLY A 1 191 ? -7.644 -3.634 -25.223 1.00 54.78 191 GLY A O 1
#

Secondary structure (DSSP, 8-state):
-HHHHHHHHTT-HHHHHHHHHHHHHHHHHHHHHHHHHHHHHHHHHHHH-HHHHHHHHHHHHHHHHHHHHHHHHHHHHHHHHHHHTTSTTHHHHHHHHHHHHHHHHHHHHHHHHHHHHHHHHHHTTTT-TTTGGGHHHHHHHHHHHHHHHHHHHHHHHHHHHHHHTT-HHHHHHHHHHHHHHHHHHHHHHH-

pLDDT: mean 83.81, std 10.62, range [51.88, 96.56]

InterPro domains:
  IPR002528 Multi antimicrobial extrusion protein [PF01554] (26-187)
  IPR052031 Membrane Transporter and Flippase [PTHR43549] (16-191)

Radius of gyration: 20.74 Å; chains: 1; bounding box: 47×42×55 Å

Foldseek 3Di:
DVVLVVCVVVPNVVVSVVVCCVVVVVVVVVVVVVVVLVVVLLVLVCVVPVLLSVLVVLCVVVLVVLVVVLLVLLQVLLVVLLVCVPDPCNVVSVVVSVVVLVVVLVVSLVCLVVCLVVSCVVVCCPPDPVNVVSVVSNVVCSVVVSVVSSVVSVVSNVLSNVVSVVPPVSVVVVVVVVVVCSVVSCVVSVD